Protein AF-A0A397VK68-F1 (afdb_monomer)

Structure (mmCIF, N/CA/C/O backbone):
data_AF-A0A397VK68-F1
#
_entry.id   AF-A0A397VK68-F1
#
loop_
_atom_site.group_PDB
_atom_site.id
_atom_site.type_symbol
_atom_site.label_atom_id
_atom_site.label_alt_id
_atom_site.label_comp_id
_atom_site.label_asym_id
_atom_site.label_entity_id
_atom_site.label_seq_id
_atom_site.pdbx_PDB_ins_code
_atom_site.Cartn_x
_atom_site.Cartn_y
_atom_site.Cartn_z
_atom_site.occupancy
_atom_site.B_iso_or_equiv
_atom_site.auth_seq_id
_atom_site.auth_comp_id
_atom_site.auth_asym_id
_atom_site.auth_atom_id
_atom_site.pdbx_PDB_model_num
ATOM 1 N N . MET A 1 1 ? -20.591 -3.167 -23.498 1.00 24.81 1 MET A N 1
ATOM 2 C CA . MET A 1 1 ? -19.183 -3.542 -23.246 1.00 24.81 1 MET A CA 1
ATOM 3 C C . MET A 1 1 ? -18.752 -2.827 -21.974 1.00 24.81 1 MET A C 1
ATOM 5 O O . MET A 1 1 ? -18.728 -1.605 -21.975 1.00 24.81 1 MET A O 1
ATOM 9 N N . LYS A 1 2 ? -18.585 -3.548 -20.858 1.00 20.67 2 LYS A N 1
ATOM 10 C CA . LYS A 1 2 ? -18.172 -2.942 -19.582 1.00 20.67 2 LYS A CA 1
ATOM 11 C C . LYS A 1 2 ? -16.655 -2.761 -19.623 1.00 20.67 2 LYS A C 1
ATOM 13 O O . LYS A 1 2 ? -15.936 -3.750 -19.704 1.00 20.67 2 LYS A O 1
ATOM 18 N N . PHE A 1 3 ? -16.190 -1.516 -19.638 1.00 21.09 3 PHE A N 1
ATOM 19 C CA . PHE 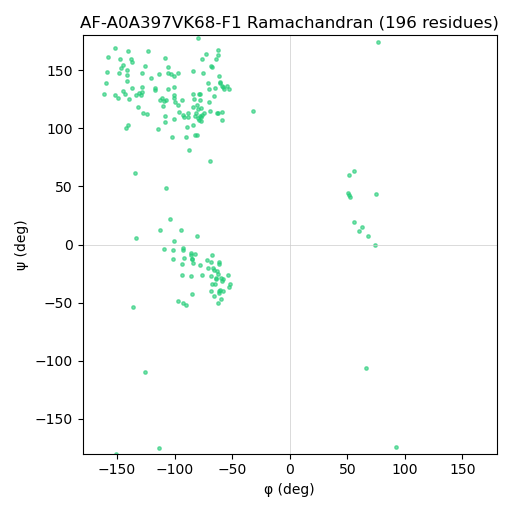A 1 3 ? -14.776 -1.202 -19.471 1.00 21.09 3 PHE A CA 1
ATOM 20 C C . PHE A 1 3 ? -14.444 -1.334 -17.985 1.00 21.09 3 PHE A C 1
ATOM 22 O O . PHE A 1 3 ? -15.023 -0.633 -17.158 1.00 21.09 3 PHE A O 1
ATOM 29 N N . TYR A 1 4 ? -13.555 -2.259 -17.644 1.00 22.45 4 TYR A N 1
ATOM 30 C CA . TYR A 1 4 ? -12.978 -2.338 -16.310 1.00 22.45 4 TYR A CA 1
ATOM 31 C C . TYR A 1 4 ? -11.742 -1.438 -16.311 1.00 22.45 4 TYR A C 1
ATOM 33 O O . TYR A 1 4 ? -10.764 -1.736 -16.991 1.00 22.45 4 TYR A O 1
ATOM 41 N N . CYS A 1 5 ? -11.806 -0.308 -15.606 1.00 26.45 5 CYS A N 1
ATOM 42 C CA . CYS A 1 5 ? -10.614 0.469 -15.289 1.00 26.45 5 CYS A CA 1
ATOM 43 C C . CYS A 1 5 ? -9.914 -0.256 -14.138 1.00 26.45 5 CYS A C 1
ATOM 45 O O . CYS A 1 5 ? -10.434 -0.290 -13.023 1.00 26.45 5 CYS A O 1
ATOM 47 N N . ILE A 1 6 ? -8.796 -0.921 -14.425 1.00 29.31 6 ILE A N 1
ATOM 48 C CA . ILE A 1 6 ? -7.976 -1.557 -13.396 1.00 29.31 6 ILE A CA 1
ATOM 49 C C . ILE A 1 6 ? -6.953 -0.516 -12.946 1.00 29.31 6 ILE A C 1
ATOM 51 O O . ILE A 1 6 ? -5.891 -0.370 -13.546 1.00 29.31 6 ILE A O 1
ATOM 55 N N . SER A 1 7 ? -7.291 0.234 -11.900 1.00 34.50 7 SER A N 1
ATOM 56 C CA . SER A 1 7 ? -6.337 1.110 -11.221 1.00 34.50 7 SER A CA 1
ATOM 57 C C . SER A 1 7 ? -5.466 0.265 -10.294 1.00 34.50 7 SER A C 1
ATOM 59 O O . SER A 1 7 ? -5.925 -0.199 -9.251 1.00 34.50 7 SER A O 1
ATOM 61 N N . PHE A 1 8 ? -4.204 0.050 -10.667 1.00 38.84 8 PHE A N 1
ATOM 62 C CA . PHE A 1 8 ? -3.196 -0.464 -9.743 1.00 38.84 8 PHE A CA 1
ATOM 63 C C . PHE A 1 8 ? -2.658 0.704 -8.917 1.00 38.84 8 PHE A C 1
ATOM 65 O O . PHE A 1 8 ? -1.954 1.562 -9.441 1.00 38.84 8 PHE A O 1
ATOM 72 N N . VAL A 1 9 ? -2.974 0.736 -7.623 1.00 40.72 9 VAL A N 1
ATOM 73 C CA . VAL A 1 9 ? -2.295 1.636 -6.685 1.00 40.72 9 VAL A CA 1
ATOM 74 C C . VAL A 1 9 ? -0.998 0.958 -6.276 1.00 40.72 9 VAL A C 1
ATOM 76 O O . VAL A 1 9 ? -0.975 0.096 -5.399 1.00 40.72 9 VAL A O 1
ATOM 79 N N . LEU A 1 10 ? 0.076 1.302 -6.979 1.00 42.66 10 LEU A N 1
ATOM 80 C CA . LEU A 1 10 ? 1.421 0.873 -6.636 1.00 42.66 10 LEU A CA 1
ATOM 81 C C . LEU A 1 10 ? 2.037 1.962 -5.755 1.00 42.66 10 LEU A C 1
ATOM 83 O O . LEU A 1 10 ? 2.267 3.081 -6.207 1.00 42.66 10 LEU A O 1
ATOM 87 N N . ILE A 1 11 ? 2.255 1.649 -4.481 1.00 45.38 11 ILE A N 1
ATOM 88 C CA . ILE A 1 11 ? 2.897 2.568 -3.544 1.00 45.38 11 ILE A CA 1
ATOM 89 C C . ILE A 1 11 ? 4.399 2.466 -3.782 1.00 45.38 11 ILE A C 1
ATOM 91 O O . ILE A 1 11 ? 5.064 1.560 -3.290 1.00 45.38 11 ILE A O 1
ATOM 95 N N . LEU A 1 12 ? 4.910 3.365 -4.613 1.00 37.28 12 LEU A N 1
ATOM 96 C CA . LEU A 1 12 ? 6.325 3.484 -4.924 1.00 37.28 12 LEU A CA 1
ATOM 97 C C . LEU A 1 12 ? 6.816 4.842 -4.448 1.00 37.28 12 LEU A C 1
ATOM 99 O O . LEU A 1 12 ? 6.210 5.875 -4.718 1.00 37.28 12 LEU A O 1
ATOM 103 N N . ASN A 1 13 ? 7.948 4.827 -3.764 1.00 37.66 13 ASN A N 1
ATOM 104 C CA . ASN A 1 13 ? 8.659 6.026 -3.368 1.00 37.66 13 ASN A CA 1
ATOM 105 C C . ASN A 1 13 ? 9.589 6.407 -4.529 1.00 37.66 13 ASN A C 1
ATOM 107 O O . ASN A 1 13 ? 10.734 5.971 -4.538 1.00 37.66 13 ASN A O 1
ATOM 111 N N . LEU A 1 14 ? 9.081 7.073 -5.577 1.00 38.19 14 LEU A N 1
ATOM 112 C CA . LEU A 1 14 ? 9.897 7.477 -6.733 1.00 38.19 14 LEU A CA 1
ATOM 113 C C . LEU A 1 14 ? 9.277 8.623 -7.553 1.00 38.19 14 LEU A C 1
ATOM 115 O O . LEU A 1 14 ? 8.085 8.642 -7.850 1.00 38.19 14 LEU A O 1
ATOM 119 N N . TYR A 1 15 ? 10.148 9.545 -7.966 1.00 39.53 15 TYR A N 1
ATOM 120 C CA . TYR A 1 15 ? 9.897 10.630 -8.914 1.00 39.53 15 TYR A CA 1
ATOM 121 C C . TYR A 1 15 ? 9.897 10.086 -10.348 1.00 39.53 15 TYR A C 1
ATOM 123 O O . TYR A 1 15 ? 10.967 9.736 -10.840 1.00 39.53 15 TYR A O 1
ATOM 131 N N . LEU A 1 16 ? 8.759 10.039 -11.053 1.00 42.09 16 LEU A N 1
ATOM 132 C CA . LEU A 1 16 ? 8.745 9.716 -12.489 1.00 42.09 16 LEU A CA 1
ATOM 133 C C . LEU A 1 16 ? 7.718 10.543 -13.278 1.00 42.09 16 LEU A C 1
ATOM 135 O O . LEU A 1 16 ? 6.614 10.823 -12.817 1.00 42.09 16 LEU A O 1
ATOM 139 N N . VAL A 1 17 ? 8.139 10.940 -14.483 1.00 42.00 17 VAL A N 1
ATOM 140 C CA . VAL A 1 17 ? 7.432 11.784 -15.458 1.00 42.00 17 VAL A CA 1
ATOM 141 C C . VAL A 1 17 ? 6.920 10.910 -16.613 1.00 42.00 17 VAL A C 1
ATOM 143 O O . VAL A 1 17 ? 7.489 9.864 -16.920 1.00 42.00 17 VAL A O 1
ATOM 146 N N . ASN A 1 18 ? 5.830 11.355 -17.247 1.00 39.25 18 ASN A N 1
ATOM 147 C CA . ASN A 1 18 ? 5.188 10.791 -18.440 1.00 39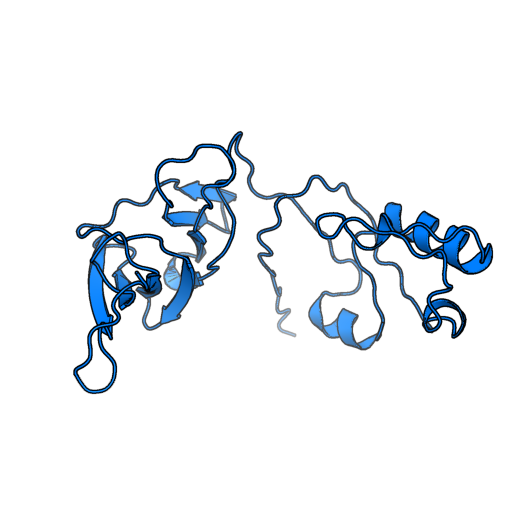.25 18 ASN A CA 1
ATOM 148 C C . ASN A 1 18 ? 6.152 10.105 -19.433 1.00 39.25 18 ASN A C 1
ATOM 150 O O . ASN A 1 18 ? 6.935 10.776 -20.101 1.00 39.25 18 ASN A O 1
ATOM 154 N N . ALA A 1 19 ? 6.006 8.791 -19.612 1.00 46.69 19 ALA A N 1
ATOM 155 C CA . ALA A 1 19 ? 6.619 8.038 -20.7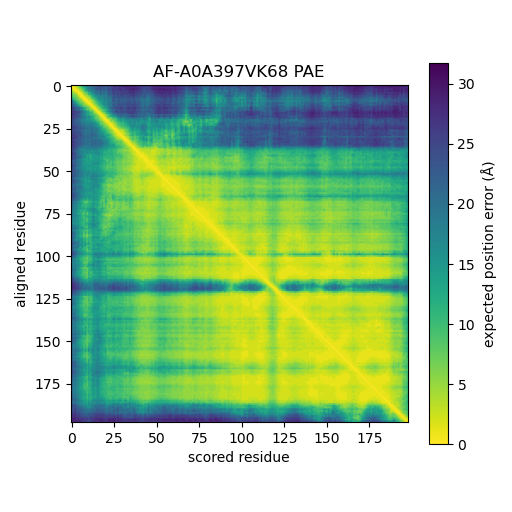04 1.00 46.69 19 ALA A CA 1
ATOM 156 C C . ALA A 1 19 ? 5.723 6.862 -21.116 1.00 46.69 19 ALA A C 1
ATOM 158 O O . ALA A 1 19 ? 5.004 6.300 -20.285 1.00 46.69 19 ALA A O 1
ATOM 159 N N . SER A 1 20 ? 5.752 6.528 -22.409 1.00 50.03 20 SER A N 1
ATOM 160 C CA . SER A 1 20 ? 5.033 5.380 -22.983 1.00 50.03 20 SER A CA 1
ATOM 161 C C . SER A 1 20 ? 5.706 4.056 -22.573 1.00 50.03 20 SER A C 1
ATOM 163 O O . SER A 1 20 ? 6.833 4.075 -22.102 1.00 50.03 20 SER A O 1
ATOM 165 N N . PRO A 1 21 ? 5.058 2.888 -22.711 1.00 56.22 21 PRO A N 1
ATOM 166 C CA . PRO A 1 21 ? 5.727 1.601 -22.494 1.00 56.22 21 PRO A CA 1
ATOM 167 C C . PRO A 1 21 ? 6.740 1.266 -23.591 1.00 56.22 21 PRO A C 1
ATOM 169 O O . PRO A 1 21 ? 6.401 1.342 -24.777 1.00 56.22 21 PRO A O 1
ATOM 172 N N . ILE A 1 22 ? 7.910 0.724 -23.227 1.00 58.72 22 ILE A N 1
ATOM 173 C CA . ILE A 1 22 ? 8.698 -0.066 -24.184 1.00 58.72 22 ILE A CA 1
ATOM 174 C C . ILE A 1 22 ? 8.126 -1.466 -24.259 1.00 58.72 22 ILE A C 1
ATOM 176 O O . ILE A 1 22 ? 8.167 -2.255 -23.311 1.00 58.72 22 ILE A O 1
ATOM 180 N N . GLN A 1 23 ? 7.701 -1.819 -25.466 1.00 57.91 23 GLN A N 1
ATOM 181 C CA . GLN A 1 23 ? 7.538 -3.208 -25.838 1.00 57.91 23 GLN A CA 1
ATOM 182 C C . GLN A 1 23 ? 8.910 -3.832 -26.123 1.00 57.91 23 GLN A C 1
ATOM 184 O O . GLN A 1 23 ? 9.534 -3.531 -27.145 1.00 57.91 23 GLN A O 1
ATOM 189 N N . ILE A 1 24 ? 9.353 -4.759 -25.271 1.00 56.44 24 ILE A N 1
ATOM 190 C CA . ILE A 1 24 ? 10.410 -5.693 -25.650 1.00 56.44 24 ILE A CA 1
ATOM 191 C C . ILE A 1 24 ? 9.725 -6.839 -26.396 1.00 56.44 24 ILE A C 1
ATOM 193 O O . ILE A 1 24 ? 9.095 -7.701 -25.792 1.00 56.44 24 ILE A O 1
ATOM 197 N N . LYS A 1 25 ? 9.827 -6.864 -27.728 1.00 48.84 25 LYS A N 1
ATOM 198 C CA . LYS A 1 25 ? 9.260 -7.971 -28.518 1.00 48.84 25 LYS A CA 1
ATOM 199 C C . LYS A 1 25 ? 10.002 -9.294 -28.304 1.00 48.84 25 LYS A C 1
ATOM 201 O O . LYS A 1 25 ? 9.377 -10.332 -28.441 1.00 48.84 25 LYS A O 1
ATOM 206 N N . ASN A 1 26 ? 11.287 -9.234 -27.953 1.00 52.00 26 ASN A N 1
ATOM 207 C CA . ASN A 1 26 ? 12.133 -10.352 -27.540 1.00 52.00 26 ASN A CA 1
ATOM 208 C C . ASN A 1 26 ? 13.200 -9.804 -26.597 1.00 52.00 26 ASN A C 1
ATOM 210 O O . ASN A 1 26 ? 13.849 -8.823 -26.962 1.00 52.00 26 ASN A O 1
ATOM 214 N N . VAL A 1 27 ? 13.380 -10.398 -25.413 1.00 55.47 27 VAL A N 1
ATOM 215 C CA . VAL A 1 27 ? 14.589 -10.144 -24.616 1.00 55.47 27 VAL A CA 1
ATOM 216 C C . VAL A 1 27 ? 15.735 -10.655 -25.469 1.00 55.47 27 VAL A C 1
ATOM 218 O O . VAL A 1 27 ? 15.767 -11.857 -25.746 1.00 55.47 27 VAL A O 1
ATOM 221 N N . PRO A 1 28 ? 16.620 -9.787 -25.970 1.00 59.41 28 PRO A N 1
ATOM 222 C CA . PRO A 1 28 ? 17.713 -10.266 -26.781 1.00 59.41 28 PRO A CA 1
ATOM 223 C C . PRO A 1 28 ? 18.537 -11.258 -25.949 1.00 59.41 28 PRO A C 1
ATOM 225 O O . PRO A 1 28 ? 18.796 -10.970 -24.779 1.00 59.41 28 PRO A O 1
ATOM 228 N N . PRO A 1 29 ? 18.953 -12.410 -26.505 1.00 58.22 29 PRO A N 1
ATOM 229 C CA . PRO A 1 29 ? 19.679 -13.439 -25.754 1.00 58.22 29 PRO A CA 1
ATOM 230 C C . PRO A 1 29 ? 20.928 -12.909 -25.032 1.00 58.22 29 PRO A C 1
ATOM 232 O O . PRO A 1 29 ? 21.317 -13.435 -23.995 1.00 58.22 29 PRO A O 1
ATOM 235 N N . TYR A 1 30 ? 21.521 -11.820 -25.535 1.00 58.44 30 TYR A N 1
ATOM 236 C CA . TYR A 1 30 ? 22.659 -11.141 -24.914 1.00 58.44 30 TYR A CA 1
ATOM 237 C C . TYR A 1 30 ? 22.331 -10.423 -23.590 1.00 58.44 30 TYR A C 1
ATOM 239 O O . TYR A 1 30 ? 23.250 -10.086 -22.856 1.00 58.44 30 TYR A O 1
ATOM 247 N N . LEU A 1 31 ? 21.054 -10.200 -23.253 1.00 59.03 31 LEU A N 1
ATOM 248 C CA . LEU A 1 31 ? 20.630 -9.726 -21.925 1.00 59.03 31 LEU A CA 1
ATOM 249 C C . LEU A 1 31 ? 20.454 -10.870 -20.916 1.00 59.03 31 LEU A C 1
ATOM 251 O O . LEU A 1 31 ? 20.291 -10.616 -19.725 1.00 59.03 31 LEU A O 1
ATOM 255 N N . SER A 1 32 ? 20.443 -12.123 -21.380 1.00 57.50 32 SER A N 1
ATOM 256 C CA . SER A 1 32 ? 20.334 -13.317 -20.530 1.00 57.50 32 SER A CA 1
ATOM 257 C C . SER A 1 32 ? 21.689 -13.793 -20.000 1.00 57.50 32 SER A C 1
ATOM 259 O O . SER A 1 32 ? 21.731 -14.666 -19.138 1.00 57.50 32 SER A O 1
ATOM 261 N N . VAL A 1 33 ? 22.786 -13.212 -20.494 1.00 57.25 33 VAL A N 1
ATOM 262 C CA . VAL A 1 33 ? 24.150 -13.462 -20.027 1.00 57.25 33 VAL A CA 1
ATOM 263 C C . VAL A 1 33 ? 24.665 -12.169 -19.405 1.00 57.25 33 VAL A C 1
ATOM 265 O O . VAL A 1 33 ? 25.058 -11.245 -20.111 1.00 57.25 33 VAL A O 1
ATOM 268 N N . LEU A 1 34 ? 24.626 -12.083 -18.076 1.00 59.72 34 LEU A N 1
ATOM 269 C CA . LEU A 1 34 ? 25.306 -11.007 -17.361 1.00 59.72 34 LEU A CA 1
ATOM 270 C C . LEU A 1 34 ? 26.806 -11.321 -17.386 1.00 59.72 34 LEU A C 1
ATOM 272 O O . LEU A 1 34 ? 27.234 -12.332 -16.830 1.00 59.72 34 LEU A O 1
ATOM 276 N N . GLY A 1 35 ? 27.581 -10.491 -18.087 1.00 64.44 35 GLY A N 1
ATOM 277 C CA . GLY A 1 35 ? 29.040 -10.569 -18.097 1.00 64.44 35 GLY A CA 1
ATOM 278 C C . GLY A 1 35 ? 29.631 -10.332 -16.705 1.00 64.44 35 GLY A C 1
ATOM 279 O O . GLY A 1 35 ? 28.946 -9.877 -15.784 1.00 64.44 35 GLY A O 1
ATOM 280 N N . SER A 1 36 ? 30.921 -10.626 -16.538 1.00 66.69 36 SER A N 1
ATOM 281 C CA . SER A 1 36 ? 31.626 -10.482 -15.255 1.00 66.69 36 SER A CA 1
ATOM 282 C C . SER A 1 36 ? 31.659 -9.043 -14.724 1.00 66.69 36 SER A C 1
ATOM 284 O O . SER A 1 36 ? 31.938 -8.850 -13.545 1.00 66.69 36 SER A O 1
ATOM 286 N N . ASN A 1 37 ? 31.352 -8.051 -15.567 1.00 73.75 37 ASN A N 1
ATOM 287 C CA . ASN A 1 37 ? 31.386 -6.624 -15.235 1.00 73.75 37 ASN A CA 1
ATOM 288 C C . ASN A 1 37 ? 29.991 -6.006 -15.019 1.00 73.75 37 ASN A C 1
ATOM 290 O O . ASN A 1 37 ? 29.821 -4.792 -15.121 1.00 73.75 37 ASN A O 1
ATOM 294 N N . PHE A 1 38 ? 28.977 -6.819 -14.709 1.00 81.50 38 PHE A N 1
ATOM 295 C CA . PHE A 1 38 ? 27.674 -6.315 -14.274 1.00 81.50 38 PHE A CA 1
ATOM 296 C C . PHE A 1 38 ? 27.761 -5.689 -12.872 1.00 81.50 38 PHE A C 1
ATOM 298 O O . PHE A 1 38 ? 28.096 -6.371 -11.903 1.00 81.50 38 PHE A O 1
ATOM 305 N N . THR A 1 39 ? 27.377 -4.414 -12.741 1.00 83.44 39 THR A N 1
ATOM 306 C CA . THR A 1 39 ? 27.243 -3.737 -11.436 1.00 83.44 39 THR A CA 1
ATOM 307 C C . THR A 1 39 ? 25.898 -3.021 -11.322 1.00 83.44 39 THR A C 1
ATOM 309 O O . THR A 1 39 ? 25.511 -2.252 -12.203 1.00 83.44 39 THR A O 1
ATOM 312 N N . ARG A 1 40 ? 25.170 -3.249 -10.220 1.00 85.06 40 ARG A N 1
ATOM 313 C CA . ARG A 1 40 ? 23.966 -2.485 -9.854 1.00 85.06 40 ARG A CA 1
ATOM 314 C C . ARG A 1 40 ? 23.813 -2.413 -8.329 1.00 85.06 40 ARG A C 1
ATOM 316 O O . ARG A 1 40 ? 23.761 -3.474 -7.703 1.00 85.06 40 ARG A O 1
ATOM 323 N N . PRO A 1 41 ? 23.676 -1.223 -7.718 1.00 83.44 41 PRO A N 1
ATOM 324 C CA . PRO A 1 41 ? 23.303 -1.127 -6.309 1.00 83.44 41 PRO A CA 1
ATOM 325 C C . PRO A 1 41 ? 21.934 -1.776 -6.058 1.00 83.44 41 PRO A C 1
ATOM 327 O O . PRO A 1 41 ? 21.011 -1.628 -6.856 1.00 83.44 41 PRO A O 1
ATOM 330 N N . ILE A 1 42 ? 21.781 -2.499 -4.945 1.00 77.75 42 ILE A N 1
ATOM 331 C CA . ILE A 1 42 ? 20.560 -3.280 -4.665 1.00 77.75 42 ILE A CA 1
ATOM 332 C C . ILE A 1 42 ? 19.293 -2.420 -4.536 1.00 77.75 42 ILE A C 1
ATOM 334 O O . ILE A 1 42 ? 18.197 -2.910 -4.786 1.00 77.75 42 ILE A O 1
ATOM 338 N N . LEU A 1 43 ? 19.452 -1.147 -4.171 1.00 78.69 43 LEU A N 1
ATOM 339 C CA . LEU A 1 43 ? 18.356 -0.195 -3.977 1.00 78.69 43 LEU A CA 1
ATOM 340 C C . LEU A 1 43 ? 18.029 0.623 -5.232 1.00 78.69 43 LEU A C 1
ATOM 342 O O . LEU A 1 43 ? 17.075 1.392 -5.222 1.00 78.69 43 LEU A O 1
ATOM 346 N N . GLU A 1 44 ? 18.802 0.465 -6.304 1.00 80.38 44 GLU A N 1
ATOM 347 C CA . GLU A 1 44 ? 18.621 1.237 -7.528 1.00 80.38 44 GLU A CA 1
ATOM 348 C C . GLU A 1 44 ? 17.803 0.450 -8.566 1.00 80.38 44 GLU A C 1
ATOM 350 O O . GLU A 1 44 ? 17.898 -0.783 -8.652 1.00 80.38 44 GLU A O 1
ATOM 355 N N . PRO A 1 45 ? 16.998 1.136 -9.400 1.00 75.81 45 PRO A N 1
ATOM 356 C CA . PRO A 1 45 ? 16.147 0.484 -10.386 1.00 75.81 45 PRO A CA 1
ATOM 357 C C . PRO A 1 45 ? 16.975 -0.266 -11.433 1.00 75.81 45 PRO A C 1
ATOM 359 O O . PRO A 1 45 ? 18.136 0.049 -11.680 1.00 75.81 45 PRO A O 1
ATOM 362 N N . PHE A 1 46 ? 16.363 -1.229 -12.126 1.00 77.19 46 PHE A N 1
ATOM 363 C CA . PHE A 1 46 ? 17.027 -2.033 -13.165 1.00 77.19 46 PHE A CA 1
ATOM 364 C C . PHE A 1 46 ? 17.745 -1.183 -14.231 1.00 77.19 46 PHE A C 1
ATOM 366 O O . PHE A 1 46 ? 18.821 -1.547 -14.693 1.00 77.19 46 PHE A O 1
ATOM 373 N N . ALA A 1 47 ? 17.199 -0.011 -14.566 1.00 78.25 47 ALA A N 1
ATOM 374 C CA . ALA A 1 47 ? 17.792 0.916 -15.528 1.00 78.25 47 ALA A CA 1
ATOM 375 C C . ALA A 1 47 ? 19.116 1.572 -15.060 1.00 78.25 47 ALA A C 1
ATOM 377 O O . ALA A 1 47 ? 19.782 2.243 -15.848 1.00 78.25 47 ALA A O 1
ATOM 378 N N . SER A 1 48 ? 19.509 1.399 -13.793 1.00 83.06 48 SER A N 1
ATOM 379 C CA . SER A 1 48 ? 20.798 1.854 -13.243 1.00 83.06 48 SER A CA 1
ATOM 380 C C . SER A 1 48 ? 21.943 0.856 -13.456 1.00 83.06 48 SER A C 1
ATOM 382 O O . SER A 1 48 ? 23.092 1.185 -13.167 1.00 83.06 48 SER A O 1
ATOM 384 N N . THR A 1 49 ? 21.644 -0.347 -13.959 1.00 84.44 49 THR A N 1
ATOM 385 C CA . THR A 1 49 ? 22.641 -1.378 -14.259 1.00 84.44 49 THR A CA 1
ATOM 386 C C . THR A 1 49 ? 23.759 -0.836 -15.158 1.00 84.44 49 THR A C 1
ATOM 388 O O . THR A 1 49 ? 23.501 -0.196 -16.177 1.00 84.44 49 THR A O 1
ATOM 391 N N . GLN A 1 50 ? 25.006 -1.138 -14.800 1.00 84.44 50 GLN A N 1
ATOM 392 C CA . GLN A 1 50 ? 26.188 -0.878 -15.618 1.00 84.44 50 GLN A CA 1
ATOM 393 C C . GLN A 1 50 ? 26.702 -2.187 -16.218 1.00 84.44 50 GLN A C 1
ATOM 395 O O . GLN A 1 50 ? 26.768 -3.205 -15.525 1.00 84.44 50 GLN A O 1
ATOM 400 N N . VAL A 1 51 ? 27.006 -2.147 -17.517 1.00 82.19 51 VAL A N 1
ATOM 401 C CA . VAL A 1 51 ? 27.556 -3.258 -18.303 1.00 82.19 51 VAL A CA 1
ATOM 402 C C . VAL A 1 51 ? 28.557 -2.657 -19.286 1.00 82.19 51 VAL A C 1
ATOM 404 O O . VAL A 1 51 ? 28.161 -2.076 -20.298 1.00 82.19 51 VAL A O 1
ATOM 407 N N . ASP A 1 52 ? 29.843 -2.752 -18.964 1.00 79.38 52 ASP A N 1
ATOM 408 C CA . ASP A 1 52 ? 30.911 -2.089 -19.729 1.00 79.38 52 ASP A CA 1
ATOM 409 C C . ASP A 1 52 ? 31.521 -2.991 -20.812 1.00 79.38 52 ASP A C 1
ATOM 411 O O . ASP A 1 52 ? 32.160 -2.515 -21.747 1.00 79.38 52 ASP A O 1
ATOM 415 N N . ASP A 1 53 ? 31.299 -4.301 -20.714 1.00 82.25 53 ASP A N 1
ATOM 416 C CA . ASP A 1 53 ? 31.838 -5.329 -21.610 1.00 82.25 53 ASP A CA 1
ATOM 417 C C . ASP A 1 53 ? 30.900 -5.686 -22.778 1.00 82.25 53 ASP A C 1
ATOM 419 O O . ASP A 1 53 ? 31.269 -6.474 -23.649 1.00 82.25 53 ASP A O 1
ATOM 423 N N . ASN A 1 54 ? 29.700 -5.096 -22.833 1.00 81.81 54 ASN A N 1
ATOM 424 C CA . ASN A 1 54 ? 28.708 -5.359 -23.873 1.00 81.81 54 ASN A CA 1
ATOM 425 C C . ASN A 1 54 ? 27.984 -4.071 -24.302 1.00 81.81 54 ASN A C 1
ATOM 427 O O . ASN A 1 54 ? 27.071 -3.583 -23.630 1.00 81.81 54 ASN A O 1
ATOM 431 N N . THR A 1 55 ? 28.371 -3.532 -25.463 1.00 83.88 55 THR A N 1
ATOM 432 C CA . THR A 1 55 ? 27.818 -2.287 -26.020 1.00 83.88 55 THR A CA 1
ATOM 433 C C . THR A 1 55 ? 26.310 -2.366 -26.276 1.00 83.88 55 THR A C 1
ATOM 435 O O . THR A 1 55 ? 25.594 -1.409 -25.978 1.00 83.88 55 THR A O 1
ATOM 438 N N . ASP A 1 56 ? 25.803 -3.503 -26.760 1.00 82.06 56 ASP A N 1
ATOM 439 C CA . ASP A 1 56 ? 24.375 -3.684 -27.045 1.00 82.06 56 ASP A CA 1
ATOM 440 C C . ASP A 1 56 ? 23.538 -3.715 -25.758 1.00 82.06 56 ASP A C 1
ATOM 442 O O . ASP A 1 56 ? 22.461 -3.111 -25.692 1.00 82.06 56 ASP A O 1
ATOM 446 N N . ALA A 1 57 ? 24.043 -4.368 -24.706 1.00 79.56 57 ALA A N 1
ATOM 447 C CA . ALA A 1 57 ? 23.424 -4.360 -23.383 1.00 79.56 57 ALA A CA 1
ATOM 448 C C . ALA A 1 57 ? 23.450 -2.955 -22.761 1.00 79.56 57 ALA A C 1
ATOM 450 O O . ALA A 1 57 ? 22.425 -2.487 -22.262 1.00 79.56 57 ALA A O 1
ATOM 451 N N . SER A 1 58 ? 24.580 -2.249 -22.859 1.00 81.44 58 SER A N 1
ATOM 452 C CA . SER A 1 58 ? 24.725 -0.869 -22.378 1.00 81.44 58 SER A CA 1
ATOM 453 C C . SER A 1 58 ? 23.737 0.086 -23.062 1.00 81.44 58 SER A C 1
ATOM 455 O O . SER A 1 58 ? 23.005 0.828 -22.396 1.00 81.44 58 SER A O 1
ATOM 457 N N . HIS A 1 59 ? 23.625 0.016 -24.393 1.00 84.12 59 HIS A N 1
ATOM 458 C CA . HIS A 1 59 ? 22.649 0.793 -25.162 1.00 84.12 59 HIS A CA 1
ATOM 459 C C . HIS A 1 59 ? 21.206 0.455 -24.775 1.00 84.12 59 HIS A C 1
ATOM 461 O O . HIS A 1 59 ? 20.378 1.360 -24.623 1.00 84.12 59 HIS A O 1
ATOM 467 N N . PHE A 1 60 ? 20.901 -0.829 -24.579 1.00 81.62 60 PHE A N 1
ATOM 468 C CA . PHE A 1 60 ? 19.580 -1.266 -24.147 1.00 81.62 60 PHE A CA 1
ATOM 469 C C . PHE A 1 60 ? 19.213 -0.717 -22.758 1.00 81.62 60 PHE A C 1
ATOM 471 O O . PHE A 1 60 ? 18.162 -0.093 -22.623 1.00 81.62 60 PHE A O 1
ATOM 478 N N . ILE A 1 61 ? 20.079 -0.867 -21.748 1.00 81.56 61 ILE A N 1
ATOM 479 C CA . ILE A 1 61 ? 19.835 -0.338 -20.394 1.00 81.56 61 ILE A CA 1
ATOM 480 C C . ILE A 1 61 ? 19.699 1.189 -20.411 1.00 81.56 61 ILE A C 1
ATOM 482 O O . ILE A 1 61 ? 18.804 1.734 -19.761 1.00 81.56 61 ILE A O 1
ATOM 486 N N . LYS A 1 62 ? 20.520 1.891 -21.204 1.00 82.69 62 LYS A N 1
ATOM 487 C CA . LYS A 1 62 ? 20.398 3.346 -21.382 1.00 82.69 62 LYS A CA 1
ATOM 488 C C . LYS A 1 62 ? 19.020 3.737 -21.918 1.00 82.69 62 LYS A C 1
ATOM 490 O O . LYS A 1 62 ? 18.460 4.724 -21.447 1.00 82.69 62 LYS A O 1
ATOM 495 N N . LYS A 1 63 ? 18.462 2.958 -22.851 1.00 81.00 63 LYS A N 1
ATOM 496 C CA . LYS A 1 63 ? 17.105 3.167 -23.374 1.00 81.00 63 LYS A CA 1
ATOM 497 C C . LYS A 1 63 ? 16.030 2.965 -22.301 1.00 81.00 63 LYS A C 1
ATOM 499 O O . LYS A 1 63 ? 15.040 3.677 -22.311 1.00 81.00 63 LYS A O 1
ATOM 504 N N . LEU A 1 64 ? 16.224 2.046 -21.352 1.00 79.38 64 LEU A N 1
ATOM 505 C CA . LEU A 1 64 ? 15.248 1.811 -20.278 1.00 79.38 64 LEU A CA 1
ATOM 506 C C . LEU A 1 64 ? 15.086 2.991 -19.319 1.00 79.38 64 LEU A C 1
ATOM 508 O O . LEU A 1 64 ? 14.059 3.094 -18.660 1.00 79.38 64 LEU A O 1
ATOM 512 N N . LYS A 1 65 ? 16.079 3.884 -19.227 1.00 77.31 65 LYS A N 1
ATOM 513 C CA . LYS A 1 65 ? 16.018 5.041 -18.322 1.00 77.31 65 LYS A CA 1
ATOM 514 C C . LYS A 1 65 ? 14.890 6.018 -18.659 1.00 77.31 65 LYS A C 1
ATOM 516 O O . LYS A 1 65 ? 14.493 6.778 -17.785 1.00 77.31 65 LYS A O 1
ATOM 521 N N . SER A 1 66 ? 14.396 6.026 -19.898 1.00 77.00 66 SER A N 1
ATOM 522 C CA . SER A 1 66 ? 13.321 6.924 -20.336 1.00 77.00 66 SER A CA 1
ATOM 523 C C . SER A 1 66 ? 11.926 6.308 -20.244 1.00 77.00 66 SER A C 1
ATOM 525 O O . SER A 1 66 ? 11.003 6.838 -20.850 1.00 77.00 66 SER A O 1
ATOM 527 N N . GLU A 1 67 ? 11.764 5.169 -19.568 1.00 77.00 67 GLU A N 1
ATOM 528 C CA . GLU A 1 67 ? 10.616 4.287 -19.783 1.00 77.00 67 GLU A CA 1
ATOM 529 C C . GLU A 1 67 ? 10.049 3.783 -18.464 1.00 77.00 67 GLU A C 1
ATOM 531 O O . GLU A 1 67 ? 10.778 3.325 -17.587 1.00 77.00 67 GLU A O 1
ATOM 536 N N . ASN A 1 68 ? 8.723 3.824 -18.345 1.00 75.25 68 ASN A N 1
ATOM 537 C CA . ASN A 1 68 ? 8.030 3.490 -17.099 1.00 75.25 68 ASN A CA 1
ATOM 538 C C . ASN A 1 68 ? 7.582 2.025 -17.035 1.00 75.25 68 ASN A C 1
ATOM 540 O O . ASN A 1 68 ? 7.430 1.462 -15.954 1.00 75.25 68 ASN A O 1
ATOM 544 N N . PHE A 1 69 ? 7.368 1.396 -18.194 1.00 79.19 69 PHE A N 1
ATOM 545 C CA . PHE A 1 69 ? 6.910 0.013 -18.286 1.00 79.19 69 PHE A CA 1
ATOM 546 C C . PHE A 1 69 ? 7.815 -0.798 -19.197 1.00 79.19 69 PHE A C 1
ATOM 548 O O . PHE A 1 69 ? 8.072 -0.420 -20.343 1.00 79.19 69 PHE A O 1
ATOM 555 N N . LEU A 1 70 ? 8.220 -1.962 -18.691 1.00 80.06 70 LEU A N 1
ATOM 556 C CA . LEU A 1 70 ? 8.966 -2.956 -19.438 1.00 80.06 70 LEU A CA 1
ATOM 557 C C . LEU A 1 70 ? 8.083 -4.163 -19.739 1.00 80.06 70 LEU A C 1
ATOM 559 O O . LEU A 1 70 ? 7.789 -4.969 -18.855 1.00 80.06 70 LEU A O 1
ATOM 563 N N . VAL A 1 71 ? 7.636 -4.285 -20.989 1.00 79.31 71 VAL A N 1
ATOM 564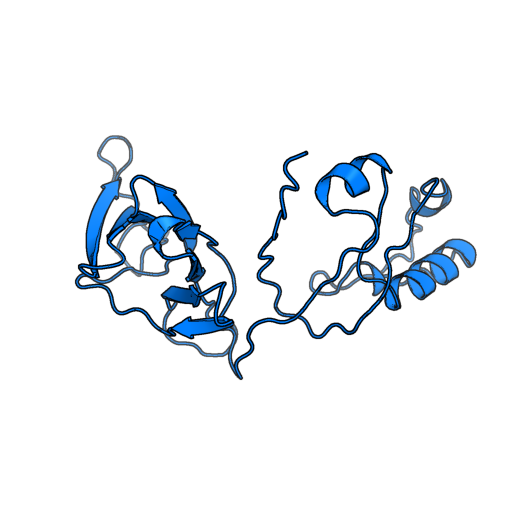 C CA . VAL A 1 71 ? 6.663 -5.315 -21.369 1.00 79.31 71 VAL A CA 1
ATOM 565 C C . VAL A 1 71 ? 7.356 -6.489 -22.051 1.00 79.31 71 VAL A C 1
ATOM 567 O O . VAL A 1 71 ? 7.776 -6.379 -23.201 1.00 79.31 71 VAL A O 1
ATOM 570 N N . TYR A 1 72 ? 7.429 -7.622 -21.345 1.00 80.94 72 TYR A N 1
ATOM 571 C CA . TYR A 1 72 ? 7.998 -8.885 -21.840 1.00 80.94 72 TYR A CA 1
ATOM 572 C C . TYR A 1 72 ? 6.996 -9.744 -22.622 1.00 80.94 72 TYR A C 1
ATOM 574 O O . TYR A 1 72 ? 7.380 -10.548 -23.465 1.00 80.94 72 TYR A O 1
ATOM 582 N N . ASN A 1 73 ? 5.701 -9.599 -22.332 1.00 82.50 73 ASN A N 1
ATOM 583 C CA . ASN A 1 73 ? 4.632 -10.344 -22.988 1.00 82.50 73 ASN A CA 1
ATOM 584 C C . ASN A 1 73 ? 3.509 -9.387 -23.374 1.00 82.50 73 ASN A C 1
ATOM 586 O O . ASN A 1 73 ? 3.008 -8.649 -22.530 1.00 82.50 73 ASN A O 1
ATOM 590 N N . HIS A 1 74 ? 3.076 -9.431 -24.634 1.00 83.50 74 HIS A N 1
ATOM 591 C CA . HIS A 1 74 ? 2.015 -8.557 -25.136 1.00 83.50 74 HIS A CA 1
ATOM 592 C C . HIS A 1 74 ? 0.697 -8.698 -24.352 1.00 83.50 74 HIS A C 1
ATOM 594 O O . HIS A 1 74 ? -0.012 -7.707 -24.217 1.00 83.50 74 HIS A O 1
ATOM 600 N N . LYS A 1 75 ? 0.406 -9.878 -23.779 1.00 87.56 75 LYS A N 1
ATOM 601 C CA . LYS A 1 75 ? -0.785 -10.103 -22.940 1.00 87.56 75 LYS A CA 1
ATOM 602 C C . LYS A 1 75 ? -0.811 -9.218 -21.691 1.00 87.56 75 LYS A C 1
ATOM 604 O O . LYS A 1 75 ? -1.854 -9.047 -21.080 1.00 87.56 75 LYS A O 1
ATOM 609 N N . PHE A 1 76 ? 0.317 -8.619 -21.302 1.00 83.62 76 PHE A N 1
ATOM 610 C CA . PHE A 1 76 ? 0.342 -7.638 -20.221 1.00 83.62 76 PHE A CA 1
ATOM 611 C C . PHE A 1 76 ? -0.464 -6.376 -20.562 1.00 83.62 76 PHE A C 1
ATOM 613 O O . PHE A 1 76 ? -1.066 -5.777 -19.676 1.00 83.62 76 PHE A O 1
ATOM 620 N N . TYR A 1 77 ? -0.569 -6.013 -21.845 1.00 84.50 77 TYR A N 1
ATOM 621 C CA . TYR A 1 77 ? -1.439 -4.917 -22.283 1.00 84.50 77 TYR A CA 1
ATOM 622 C C . TYR A 1 77 ? -2.929 -5.223 -22.097 1.00 84.50 77 TYR A C 1
ATOM 624 O O . TYR A 1 77 ? -3.720 -4.285 -22.018 1.00 84.50 77 TYR A O 1
ATOM 632 N N . ASP A 1 78 ? -3.315 -6.496 -21.968 1.00 88.62 78 ASP A N 1
ATOM 633 C CA . ASP A 1 78 ? -4.686 -6.871 -21.600 1.00 88.62 78 ASP A CA 1
ATOM 634 C C . ASP A 1 78 ? -4.985 -6.526 -20.128 1.00 88.62 78 ASP A C 1
ATOM 636 O O . ASP A 1 78 ? -6.147 -6.398 -19.750 1.00 88.62 78 ASP A O 1
ATOM 640 N N . ILE A 1 79 ? -3.942 -6.348 -19.304 1.00 86.12 79 ILE A N 1
ATOM 641 C CA . ILE A 1 79 ? -4.037 -5.993 -17.882 1.00 86.12 79 ILE A CA 1
ATOM 642 C C . ILE A 1 79 ? -3.970 -4.473 -17.694 1.00 86.12 79 ILE A C 1
ATOM 644 O O . ILE A 1 79 ? -4.816 -3.906 -17.008 1.00 86.12 79 ILE A O 1
ATOM 648 N N . ILE A 1 80 ? -2.973 -3.810 -18.292 1.00 83.75 80 ILE A N 1
ATOM 649 C CA . ILE A 1 80 ? -2.696 -2.380 -18.042 1.00 83.75 80 ILE A CA 1
ATOM 650 C C . ILE A 1 80 ? -3.218 -1.435 -19.138 1.00 83.75 80 ILE A C 1
ATOM 652 O O . ILE A 1 80 ? -3.114 -0.216 -19.015 1.00 83.75 80 ILE A O 1
ATOM 656 N N . GLY A 1 81 ? -3.770 -1.977 -20.226 1.00 87.00 81 GLY A N 1
ATOM 657 C CA . GLY A 1 81 ? -4.147 -1.211 -21.412 1.00 87.00 81 GLY A CA 1
ATOM 658 C C . GLY A 1 81 ? -2.950 -0.836 -22.294 1.00 87.00 81 GLY A C 1
ATOM 659 O O . GLY A 1 81 ? -1.795 -1.083 -21.966 1.00 87.00 81 GLY A O 1
ATOM 660 N N . ARG A 1 82 ? -3.217 -0.237 -23.461 1.00 83.12 82 ARG A N 1
ATOM 661 C CA . ARG A 1 82 ? -2.177 0.072 -24.470 1.00 83.12 82 ARG A CA 1
ATOM 662 C C . ARG A 1 82 ? -1.418 1.379 -24.233 1.00 83.12 82 ARG A C 1
ATOM 664 O O . ARG A 1 82 ? -0.381 1.585 -24.849 1.00 83.12 82 ARG A O 1
ATOM 671 N N . ASN A 1 83 ? -1.941 2.257 -23.382 1.00 82.75 83 ASN A N 1
ATOM 672 C CA . ASN A 1 83 ? -1.327 3.541 -23.045 1.00 82.75 83 ASN A CA 1
ATOM 673 C C . ASN A 1 83 ? -1.371 3.767 -21.521 1.00 82.75 83 ASN A C 1
ATOM 675 O O . ASN A 1 83 ? -2.077 4.666 -21.057 1.00 82.75 83 ASN A O 1
ATOM 679 N N . PRO A 1 84 ? -0.719 2.892 -20.738 1.00 83.75 84 PRO A N 1
ATOM 680 C CA . PRO A 1 84 ? -0.689 2.996 -19.289 1.00 83.75 84 PRO A CA 1
ATOM 681 C C . PRO A 1 84 ? 0.116 4.229 -18.867 1.00 83.75 84 PRO A C 1
ATOM 683 O O . PRO A 1 84 ? 1.043 4.659 -19.558 1.00 83.75 84 PRO A O 1
ATOM 686 N N . LYS A 1 85 ? -0.220 4.773 -17.701 1.00 80.88 85 LYS A N 1
ATOM 687 C CA . LYS A 1 85 ? 0.505 5.879 -17.077 1.00 80.88 85 LYS A CA 1
ATOM 688 C C . LYS A 1 85 ? 0.850 5.515 -15.642 1.00 80.88 85 LYS A C 1
ATOM 690 O O . LYS A 1 85 ? 0.102 4.789 -14.993 1.00 80.88 85 LYS A O 1
ATOM 695 N N . ILE A 1 86 ? 1.983 6.026 -15.174 1.00 80.62 86 ILE A N 1
ATOM 696 C CA . ILE A 1 86 ? 2.336 6.048 -13.756 1.00 80.62 86 ILE A CA 1
ATOM 697 C C . ILE A 1 86 ? 2.237 7.502 -13.328 1.00 80.62 86 ILE A C 1
ATOM 699 O O . ILE A 1 86 ? 2.867 8.366 -13.937 1.00 80.62 86 ILE A O 1
ATOM 703 N N . GLU A 1 87 ? 1.422 7.763 -12.315 1.00 81.88 87 GLU A N 1
ATOM 704 C CA . GLU A 1 87 ? 1.190 9.101 -11.785 1.00 81.88 87 GLU A CA 1
ATOM 705 C C . GLU A 1 87 ? 1.395 9.074 -10.273 1.00 81.88 87 GLU A C 1
ATOM 707 O O . GLU A 1 87 ? 0.931 8.167 -9.578 1.00 81.88 87 GLU A O 1
ATOM 712 N N . VAL A 1 88 ? 2.107 10.077 -9.762 1.00 84.12 88 VAL A N 1
ATOM 713 C CA . VAL A 1 88 ? 2.232 10.292 -8.322 1.00 84.12 88 VAL A CA 1
ATOM 714 C C . VAL A 1 88 ? 0.959 10.985 -7.854 1.00 84.12 88 VAL A C 1
ATOM 716 O O . VAL A 1 88 ? 0.730 12.150 -8.165 1.00 84.12 88 VAL A O 1
ATOM 719 N N . ILE A 1 89 ? 0.126 10.255 -7.118 1.00 84.50 89 ILE A N 1
ATOM 720 C CA . ILE A 1 89 ? -1.158 10.764 -6.607 1.00 84.50 89 ILE A CA 1
ATOM 721 C C . ILE A 1 89 ? -1.050 11.371 -5.203 1.00 84.50 89 ILE A C 1
ATOM 723 O O . ILE A 1 89 ? -1.979 12.029 -4.749 1.00 84.50 89 ILE A O 1
ATOM 727 N N . ALA A 1 90 ? 0.077 11.162 -4.515 1.00 85.00 90 ALA A N 1
ATOM 728 C CA . ALA A 1 90 ? 0.375 11.753 -3.217 1.00 85.00 90 ALA A CA 1
ATOM 729 C C . ALA A 1 90 ? 1.883 11.756 -2.932 1.00 85.00 90 ALA A C 1
ATOM 731 O O . ALA A 1 90 ? 2.598 10.835 -3.326 1.00 85.00 90 ALA A O 1
ATOM 732 N N . SER A 1 91 ? 2.347 12.757 -2.187 1.00 85.81 91 SER A N 1
ATOM 733 C CA . SER A 1 91 ? 3.737 12.895 -1.741 1.00 85.81 91 SER A CA 1
ATOM 734 C C . SER A 1 91 ? 3.802 13.546 -0.360 1.00 85.81 91 SER A C 1
ATOM 736 O O . SER A 1 91 ? 2.946 14.367 -0.030 1.00 85.81 91 SER A O 1
ATOM 738 N N . ALA A 1 92 ? 4.840 13.234 0.412 1.00 83.31 92 ALA A N 1
ATOM 739 C CA . ALA A 1 92 ? 5.189 13.927 1.648 1.00 83.31 92 ALA A CA 1
ATOM 740 C C . ALA A 1 92 ? 6.715 14.075 1.744 1.00 83.31 92 ALA A C 1
ATOM 742 O O . ALA A 1 92 ? 7.451 13.423 1.004 1.00 83.31 92 ALA A O 1
ATOM 743 N N . ASP A 1 93 ? 7.181 14.914 2.662 1.00 84.56 93 ASP A N 1
ATOM 744 C CA . ASP A 1 93 ? 8.597 15.147 2.978 1.00 84.56 93 ASP A CA 1
ATOM 745 C C . ASP A 1 93 ? 9.207 14.075 3.905 1.00 84.56 93 ASP A C 1
ATOM 747 O O . ASP A 1 93 ? 10.348 14.195 4.343 1.00 84.56 93 ASP A O 1
ATOM 751 N N . TYR A 1 94 ? 8.456 13.004 4.176 1.00 82.38 94 TYR A N 1
ATOM 752 C CA . TYR A 1 94 ? 8.876 11.812 4.909 1.00 82.38 94 TYR A CA 1
ATOM 753 C C . TYR A 1 94 ? 8.335 10.553 4.219 1.00 82.38 94 TYR A C 1
ATOM 755 O O . TYR A 1 94 ? 7.337 10.615 3.496 1.00 82.38 94 TYR A O 1
ATOM 763 N N . ALA A 1 95 ? 8.931 9.384 4.472 1.00 82.56 95 ALA A N 1
ATOM 764 C CA . ALA A 1 95 ? 8.460 8.100 3.947 1.00 82.56 95 ALA A CA 1
ATOM 765 C C . ALA A 1 95 ? 7.120 7.619 4.558 1.00 82.56 95 ALA A C 1
ATOM 767 O O . ALA A 1 95 ? 7.038 6.666 5.343 1.00 82.56 95 ALA A O 1
ATOM 768 N N . PHE A 1 96 ? 6.038 8.292 4.166 1.00 85.19 96 PHE A N 1
ATOM 769 C CA . PHE A 1 96 ? 4.667 8.075 4.631 1.00 85.19 96 PHE A CA 1
ATOM 770 C C . PHE A 1 96 ? 3.971 6.867 3.991 1.00 85.19 96 PHE A C 1
ATOM 772 O O . PHE A 1 96 ? 2.969 6.394 4.526 1.00 85.19 96 PHE A O 1
ATOM 779 N N . ALA A 1 97 ? 4.488 6.371 2.865 1.00 88.06 97 ALA A N 1
ATOM 780 C CA . ALA A 1 97 ? 3.886 5.296 2.092 1.00 88.06 97 ALA A CA 1
ATOM 781 C C . ALA A 1 97 ? 4.943 4.235 1.756 1.00 88.06 97 ALA A C 1
ATOM 783 O O . ALA A 1 97 ? 5.956 4.531 1.122 1.00 88.06 97 ALA A O 1
ATOM 784 N N . HIS A 1 98 ? 4.727 3.010 2.235 1.00 84.25 98 HIS A N 1
ATOM 785 C CA . HIS A 1 98 ? 5.689 1.915 2.135 1.00 84.25 98 HIS A CA 1
ATOM 786 C C . HIS A 1 98 ? 5.038 0.597 1.717 1.00 84.25 98 HIS A C 1
ATOM 788 O O . HIS A 1 98 ? 5.485 -0.021 0.758 1.00 84.25 98 HIS A O 1
ATOM 794 N N . GLU A 1 99 ? 3.993 0.155 2.423 1.00 84.25 99 G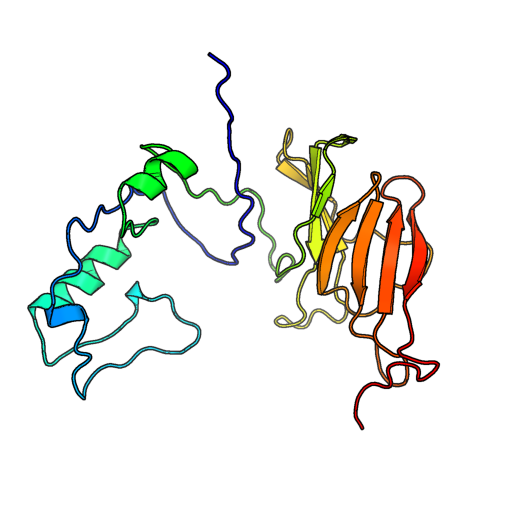LU A N 1
ATOM 795 C CA . GLU A 1 99 ? 3.441 -1.192 2.243 1.00 84.25 99 GLU A CA 1
ATOM 796 C C . GLU A 1 99 ? 1.936 -1.239 2.552 1.00 84.25 99 GLU A C 1
ATOM 798 O O . GLU A 1 99 ? 1.310 -0.235 2.898 1.00 84.25 99 GLU A O 1
ATOM 803 N N . GLY A 1 100 ? 1.336 -2.422 2.422 1.00 75.38 100 GLY A N 1
ATOM 804 C CA . GLY A 1 100 ? 0.049 -2.716 3.041 1.00 75.38 100 GLY A CA 1
ATOM 805 C C . GLY A 1 100 ? -1.153 -2.075 2.362 1.00 75.38 100 GLY A C 1
ATOM 806 O O . GLY A 1 100 ? -2.031 -1.573 3.049 1.00 75.38 100 GLY A O 1
ATOM 807 N N . GLY A 1 101 ? -1.212 -2.097 1.031 1.00 89.44 101 GLY A N 1
ATOM 808 C CA . GLY A 1 101 ? -2.372 -1.613 0.283 1.00 89.44 101 GLY A CA 1
ATOM 809 C C . GLY A 1 101 ? -3.644 -2.429 0.559 1.00 89.44 101 GLY A C 1
ATOM 810 O O . GLY A 1 101 ? -3.731 -3.582 0.142 1.00 89.44 101 GLY A O 1
ATOM 811 N N . ALA A 1 102 ? -4.657 -1.828 1.191 1.00 95.75 102 ALA A N 1
ATOM 812 C CA . ALA A 1 102 ? -5.987 -2.425 1.362 1.00 95.75 102 ALA A CA 1
ATOM 813 C C . ALA A 1 102 ? -7.092 -1.521 0.804 1.00 95.75 102 ALA A C 1
ATOM 815 O O . ALA A 1 102 ? -7.387 -0.461 1.358 1.00 95.75 102 ALA A O 1
ATOM 816 N N . TYR A 1 103 ? -7.736 -1.962 -0.280 1.00 96.19 103 TYR A N 1
ATOM 817 C CA . TYR A 1 103 ? -8.827 -1.225 -0.918 1.00 96.19 103 TYR A CA 1
ATOM 818 C C . TYR A 1 103 ? -10.180 -1.498 -0.248 1.00 96.19 103 TYR A C 1
ATOM 820 O O . TYR A 1 103 ? -10.676 -2.629 -0.260 1.00 96.19 103 TYR A O 1
ATOM 828 N N . ILE A 1 104 ? -10.810 -0.456 0.295 1.00 95.19 104 ILE A N 1
ATOM 829 C CA . ILE A 1 104 ? -12.154 -0.497 0.874 1.00 95.19 104 ILE A CA 1
ATOM 830 C C . ILE A 1 104 ? -13.150 0.109 -0.117 1.00 9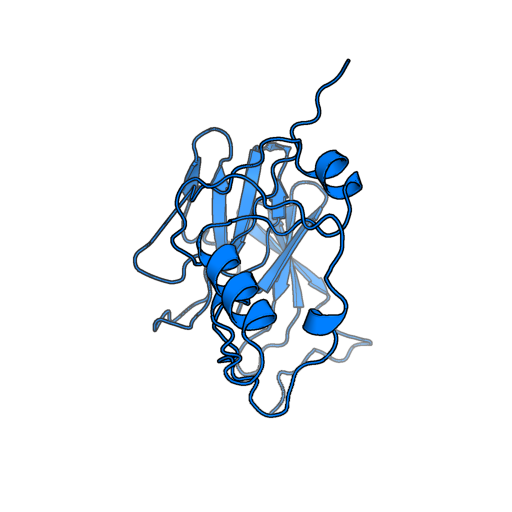5.19 104 ILE A C 1
ATOM 832 O O . ILE A 1 104 ? -13.424 1.309 -0.101 1.00 95.19 104 ILE A O 1
ATOM 836 N N . ALA A 1 105 ? -13.744 -0.755 -0.947 1.00 92.62 105 ALA A N 1
ATOM 837 C CA . ALA A 1 105 ? -14.654 -0.364 -2.029 1.00 92.62 105 ALA A CA 1
ATOM 838 C C . ALA A 1 105 ? -15.808 0.544 -1.575 1.00 92.62 105 ALA A C 1
ATOM 840 O O . ALA A 1 105 ? -16.169 1.483 -2.271 1.00 92.62 105 ALA A O 1
ATOM 841 N N . LYS A 1 106 ? -16.351 0.310 -0.372 1.00 91.88 106 LYS A N 1
ATOM 842 C CA . LYS A 1 106 ? -17.451 1.109 0.191 1.00 91.88 106 LYS A CA 1
ATOM 843 C C . LYS A 1 106 ? -17.118 2.599 0.334 1.00 91.88 106 LYS A C 1
ATOM 845 O O . LYS A 1 106 ? -18.030 3.417 0.280 1.00 91.88 106 LYS A O 1
ATOM 850 N N . PHE A 1 107 ? -15.852 2.932 0.572 1.00 92.81 107 PHE A N 1
ATOM 851 C CA . PHE A 1 107 ? -15.395 4.313 0.753 1.00 92.81 107 PHE A CA 1
ATOM 852 C C . PHE A 1 107 ? -14.548 4.804 -0.422 1.00 92.81 107 PHE A C 1
ATOM 854 O O . PHE A 1 107 ? -14.147 5.959 -0.427 1.00 92.81 107 PHE A O 1
ATOM 861 N N . ASN A 1 108 ? -14.278 3.927 -1.393 1.00 94.81 108 ASN A N 1
ATOM 862 C CA . ASN A 1 108 ? -13.324 4.148 -2.469 1.00 94.81 108 ASN A CA 1
ATOM 863 C C . ASN A 1 108 ? -11.948 4.619 -1.956 1.00 94.81 108 ASN A C 1
ATOM 865 O O . ASN A 1 108 ? -11.342 5.555 -2.472 1.00 94.81 108 ASN A O 1
ATOM 869 N N . GLU A 1 109 ? -11.470 3.966 -0.895 1.00 95.25 109 GLU A N 1
ATOM 870 C CA . GLU A 1 109 ? -10.243 4.334 -0.188 1.00 95.25 109 GLU A CA 1
ATOM 871 C C . GLU A 1 109 ? -9.225 3.197 -0.207 1.00 95.25 109 GLU A C 1
ATOM 873 O O . GLU A 1 109 ? -9.592 2.031 -0.052 1.00 95.25 109 GLU A O 1
ATOM 878 N N . VAL A 1 110 ? -7.941 3.534 -0.324 1.00 95.75 110 VAL A N 1
ATOM 879 C CA . VAL A 1 110 ? -6.831 2.591 -0.136 1.00 95.75 110 VAL A CA 1
ATOM 880 C C . VAL A 1 110 ? -6.099 2.942 1.145 1.00 95.75 110 VAL A C 1
ATOM 882 O O . VAL A 1 110 ? -5.571 4.042 1.273 1.00 95.75 110 VAL A O 1
ATOM 885 N N . PHE A 1 111 ? -6.072 2.003 2.084 1.00 96.19 111 PHE A N 1
ATOM 886 C CA . PHE A 1 111 ? -5.260 2.077 3.295 1.00 96.19 111 PHE A CA 1
ATOM 887 C C . PHE A 1 111 ? -3.846 1.581 3.017 1.00 96.19 111 PHE A C 1
ATOM 889 O O . PHE A 1 111 ? -3.670 0.713 2.164 1.00 96.19 111 PHE A O 1
ATOM 896 N N . PHE A 1 112 ? -2.865 2.131 3.729 1.00 94.56 112 PHE A N 1
ATOM 897 C CA . PHE A 1 112 ? -1.457 1.763 3.613 1.00 94.56 112 PHE A CA 1
ATOM 898 C C . PHE A 1 112 ? -0.662 2.123 4.870 1.00 94.56 112 PHE A C 1
ATOM 900 O O . PHE A 1 112 ? -1.104 2.932 5.691 1.00 94.56 112 PHE A O 1
ATOM 907 N N . SER A 1 113 ? 0.509 1.509 5.030 1.00 92.88 113 SER A N 1
ATOM 908 C CA . SER A 1 113 ? 1.447 1.772 6.124 1.00 92.88 113 SER A CA 1
ATOM 909 C C . SER A 1 113 ? 2.661 2.577 5.656 1.00 92.88 113 SER A C 1
ATOM 911 O O . SER A 1 113 ? 3.118 2.449 4.517 1.00 92.88 113 SER A O 1
ATOM 913 N N . SER A 1 114 ? 3.185 3.419 6.550 1.00 90.12 114 SER A N 1
ATOM 914 C CA . SER A 1 114 ? 4.464 4.120 6.374 1.00 90.12 114 SER A CA 1
ATOM 915 C C . SER A 1 114 ? 5.661 3.213 6.690 1.00 90.12 114 SER A C 1
ATOM 917 O O . SER A 1 114 ? 5.482 2.081 7.138 1.00 90.12 114 SER A O 1
ATOM 919 N N . ASN A 1 115 ? 6.891 3.715 6.531 1.00 81.38 115 ASN A N 1
ATOM 920 C CA . ASN A 1 115 ? 8.086 3.083 7.108 1.00 81.38 115 ASN A CA 1
ATOM 921 C C . ASN A 1 115 ? 8.733 3.968 8.196 1.00 81.38 115 ASN A C 1
ATOM 923 O O . ASN A 1 115 ? 8.187 5.007 8.577 1.00 81.38 115 ASN A O 1
ATOM 927 N N . ARG A 1 116 ? 9.886 3.523 8.720 1.00 76.88 116 ARG A N 1
ATOM 928 C CA . ARG A 1 116 ? 10.720 4.250 9.698 1.00 76.88 116 ARG A CA 1
ATOM 929 C C . ARG A 1 116 ? 12.080 4.703 9.152 1.00 76.88 116 ARG A C 1
ATOM 931 O O . ARG A 1 116 ? 12.941 5.067 9.946 1.00 76.88 116 ARG A O 1
ATOM 938 N N . ILE A 1 117 ? 12.300 4.645 7.838 1.00 66.62 117 ILE A N 1
ATOM 939 C CA . ILE A 1 117 ? 13.633 4.861 7.249 1.00 66.62 117 ILE A CA 1
ATOM 940 C C . ILE A 1 117 ? 14.130 6.302 7.500 1.00 66.62 117 ILE A C 1
ATOM 942 O O . ILE A 1 117 ? 15.316 6.492 7.745 1.00 66.62 117 ILE A O 1
ATOM 946 N N . ASP A 1 118 ? 13.222 7.281 7.610 1.00 60.31 118 ASP A N 1
ATOM 947 C CA . ASP A 1 118 ? 13.562 8.711 7.715 1.00 60.31 118 ASP A CA 1
ATOM 948 C C . ASP A 1 118 ? 13.337 9.302 9.125 1.00 60.31 118 ASP A C 1
ATOM 950 O O . ASP A 1 118 ? 12.682 10.329 9.286 1.00 60.31 118 ASP A O 1
ATOM 954 N N . ASN A 1 119 ? 13.821 8.646 10.188 1.00 55.84 119 ASN A N 1
ATOM 955 C CA . ASN A 1 119 ? 13.628 9.068 11.596 1.00 55.84 119 ASN A CA 1
ATOM 956 C C . ASN A 1 119 ? 12.170 9.084 12.097 1.00 55.84 119 ASN A C 1
ATOM 958 O O . ASN A 1 119 ? 11.873 9.625 13.167 1.00 55.84 119 ASN A O 1
ATOM 962 N N . ASN A 1 120 ? 11.243 8.451 11.376 1.00 58.09 120 ASN A N 1
ATOM 963 C CA . ASN A 1 120 ? 9.866 8.334 11.836 1.00 58.09 120 ASN A CA 1
ATOM 964 C C . ASN A 1 120 ? 9.816 7.395 13.055 1.00 58.09 120 ASN A C 1
ATOM 966 O O . ASN A 1 120 ? 10.112 6.202 12.962 1.00 58.09 120 ASN A O 1
ATOM 970 N N . THR A 1 121 ? 9.445 7.915 14.227 1.00 64.94 121 THR A N 1
ATOM 971 C CA . THR A 1 121 ? 9.466 7.126 15.478 1.00 64.94 121 THR A CA 1
ATOM 972 C C . THR A 1 121 ? 8.359 6.070 15.539 1.00 64.94 121 THR A C 1
ATOM 974 O O . THR A 1 121 ? 8.398 5.179 16.393 1.00 64.94 121 THR A O 1
ATOM 977 N N . LYS A 1 122 ? 7.368 6.145 14.639 1.00 77.50 122 LYS A N 1
ATOM 978 C CA . LYS A 1 122 ? 6.202 5.256 14.582 1.00 77.50 122 LYS A CA 1
ATOM 979 C C . LYS A 1 122 ? 5.829 4.934 13.138 1.00 77.50 122 LYS A C 1
ATOM 981 O O . LYS A 1 122 ? 5.955 5.774 12.257 1.00 77.50 122 LYS A O 1
ATOM 986 N N . ILE A 1 123 ? 5.341 3.712 12.932 1.00 87.69 123 ILE A N 1
ATOM 987 C CA . ILE A 1 123 ? 4.653 3.346 11.693 1.00 87.69 123 ILE A CA 1
ATOM 988 C C . ILE A 1 123 ? 3.240 3.918 11.765 1.00 87.69 123 ILE A C 1
ATOM 990 O O . ILE A 1 123 ? 2.550 3.718 12.767 1.00 87.69 123 ILE A O 1
ATOM 994 N N . GLN A 1 124 ? 2.834 4.626 10.720 1.00 90.25 124 GLN A N 1
ATOM 995 C CA . GLN A 1 124 ? 1.517 5.233 10.594 1.00 90.25 124 GLN A CA 1
ATOM 996 C C . GLN A 1 124 ? 0.653 4.397 9.654 1.00 90.25 124 GLN A C 1
ATOM 998 O O . GLN A 1 124 ? 1.156 3.829 8.687 1.00 90.25 124 GLN A O 1
ATOM 1003 N N . ILE A 1 125 ? -0.648 4.352 9.931 1.00 94.00 125 ILE A N 1
ATOM 1004 C CA . ILE A 1 125 ? -1.652 3.864 8.985 1.00 94.00 125 ILE A CA 1
ATOM 1005 C C . ILE A 1 125 ? -2.284 5.098 8.359 1.00 94.00 125 ILE A C 1
ATOM 1007 O O . ILE A 1 125 ? -2.824 5.939 9.073 1.00 94.00 125 ILE A O 1
ATOM 1011 N N . SER A 1 126 ? -2.235 5.202 7.044 1.00 94.25 126 SER A N 1
ATOM 1012 C CA . SER A 1 126 ? -2.827 6.299 6.282 1.00 94.25 126 SER A CA 1
ATOM 1013 C C . SER A 1 126 ? -3.805 5.731 5.263 1.00 94.25 126 SER A C 1
ATOM 1015 O O . SER A 1 126 ? -3.849 4.520 5.032 1.00 94.25 126 SER A O 1
ATOM 1017 N N . LYS A 1 127 ? -4.629 6.592 4.674 1.00 95.25 127 LYS A N 1
ATOM 1018 C CA . LYS A 1 127 ? -5.505 6.208 3.567 1.00 95.25 127 LYS A CA 1
ATOM 1019 C C . LYS A 1 127 ? -5.596 7.314 2.531 1.00 95.25 127 LYS A C 1
ATOM 1021 O O . LYS A 1 127 ? -5.516 8.484 2.890 1.00 95.25 127 LYS A O 1
ATOM 1026 N N . ILE A 1 128 ? -5.805 6.938 1.278 1.00 94.38 128 ILE A N 1
ATOM 1027 C CA . ILE A 1 128 ? -6.096 7.859 0.178 1.00 94.38 128 ILE A CA 1
ATOM 1028 C C . ILE A 1 128 ? -7.488 7.578 -0.373 1.00 94.38 128 ILE A C 1
ATOM 1030 O O . ILE A 1 128 ? -7.843 6.416 -0.579 1.00 94.38 128 ILE A O 1
ATOM 1034 N N . ASN A 1 129 ? -8.271 8.626 -0.602 1.00 94.62 129 ASN A N 1
ATOM 1035 C CA . ASN A 1 129 ? -9.523 8.537 -1.342 1.00 94.62 129 ASN A CA 1
ATOM 1036 C C . ASN A 1 129 ? -9.227 8.606 -2.850 1.00 94.62 129 ASN A C 1
ATOM 1038 O O . ASN A 1 129 ? -8.572 9.540 -3.304 1.00 94.62 129 ASN A O 1
ATOM 1042 N N . LEU A 1 130 ? -9.691 7.625 -3.625 1.00 91.44 130 LEU A N 1
ATOM 1043 C CA . LEU A 1 130 ? -9.375 7.514 -5.057 1.00 91.44 130 LEU A CA 1
ATOM 1044 C C . LEU A 1 130 ? -10.256 8.388 -5.966 1.00 91.44 130 LEU A C 1
ATOM 1046 O O . LEU A 1 130 ? -9.997 8.467 -7.164 1.00 91.44 130 LEU A O 1
ATOM 1050 N N . GLU A 1 131 ? -11.297 9.024 -5.429 1.00 91.94 131 GLU A N 1
ATOM 1051 C CA . GLU A 1 131 ? -12.077 10.044 -6.142 1.00 91.94 131 GLU A CA 1
ATOM 1052 C C . GLU A 1 131 ? -11.437 11.427 -6.017 1.00 91.94 131 GLU A C 1
ATOM 1054 O O . GLU A 1 131 ? -11.376 12.165 -6.998 1.00 91.94 131 GLU A O 1
ATOM 1059 N N . THR A 1 132 ? -10.961 11.785 -4.822 1.00 93.50 132 THR A N 1
ATOM 1060 C CA . THR A 1 132 ? -10.450 13.134 -4.528 1.00 93.50 132 THR A CA 1
ATOM 1061 C C . THR A 1 132 ? -8.926 13.230 -4.518 1.00 93.50 132 THR A C 1
ATOM 1063 O O . THR A 1 132 ? -8.395 14.338 -4.500 1.00 93.50 132 THR A O 1
ATOM 1066 N N . ASN A 1 133 ? -8.220 12.093 -4.512 1.00 89.94 133 ASN A N 1
ATOM 1067 C CA . ASN A 1 133 ? -6.782 11.979 -4.233 1.00 89.94 133 ASN A CA 1
ATOM 1068 C C . ASN A 1 133 ? -6.366 12.571 -2.871 1.00 89.94 133 ASN A C 1
ATOM 1070 O O . ASN A 1 133 ? -5.192 12.854 -2.636 1.00 89.94 133 ASN A O 1
ATOM 1074 N N . GLU A 1 134 ? -7.312 12.750 -1.947 1.00 93.06 134 GLU A N 1
ATOM 1075 C CA . GLU A 1 134 ? -7.026 13.274 -0.615 1.00 93.06 134 GLU A CA 1
ATOM 1076 C C . GLU A 1 134 ? -6.439 12.181 0.282 1.00 93.06 134 GLU A C 1
ATOM 1078 O O . GLU A 1 134 ? -7.011 11.094 0.423 1.00 93.06 134 GLU A O 1
ATOM 1083 N N . VAL A 1 135 ? -5.311 12.485 0.930 1.00 92.06 135 VAL A N 1
ATOM 1084 C CA . VAL A 1 135 ? -4.676 11.594 1.903 1.00 92.06 135 VAL A CA 1
ATOM 1085 C C . VAL A 1 135 ? -5.079 11.981 3.319 1.00 92.06 135 VAL A C 1
ATOM 1087 O O . VAL A 1 135 ? -4.768 13.065 3.805 1.00 92.06 135 VAL A O 1
ATOM 1090 N N . SER A 1 136 ? -5.709 11.046 4.024 1.00 94.75 136 SER A N 1
ATOM 1091 C CA . SER A 1 136 ? -5.860 11.110 5.474 1.00 94.75 136 SER A CA 1
ATOM 1092 C C . SER A 1 136 ? -4.663 10.431 6.133 1.00 94.75 136 SER A C 1
ATOM 1094 O O . SER A 1 136 ? -4.591 9.199 6.213 1.00 94.75 136 SER A O 1
ATOM 1096 N N . PHE A 1 137 ? -3.721 11.242 6.601 1.00 91.00 137 PHE A N 1
ATOM 1097 C CA . PHE A 1 137 ? -2.533 10.763 7.298 1.00 91.00 137 PHE A CA 1
ATOM 1098 C C . PHE A 1 137 ? -2.851 10.319 8.725 1.00 91.00 137 PHE A C 1
ATOM 1100 O O . PHE A 1 137 ? -3.701 10.910 9.393 1.00 91.00 137 PHE A O 1
ATOM 1107 N N . ASN A 1 138 ? -2.115 9.314 9.203 1.00 89.38 138 ASN A N 1
ATOM 1108 C CA . ASN A 1 138 ? -2.090 8.908 10.609 1.00 89.38 138 ASN A CA 1
ATOM 1109 C C . ASN A 1 138 ? -3.490 8.665 11.207 1.00 89.38 138 ASN A C 1
ATOM 1111 O O . ASN A 1 138 ? -3.912 9.295 12.179 1.00 89.38 138 ASN A O 1
ATOM 1115 N N . ILE A 1 139 ? -4.223 7.726 10.613 1.00 93.31 139 ILE A N 1
ATOM 1116 C CA . ILE A 1 139 ? -5.477 7.209 11.149 1.00 93.31 139 ILE A CA 1
ATOM 1117 C C . ILE A 1 139 ? -5.215 6.618 12.533 1.00 93.31 139 ILE A C 1
ATOM 1119 O O . ILE A 1 139 ? -4.658 5.531 12.643 1.00 93.31 139 ILE A O 1
ATOM 1123 N N . THR A 1 140 ? -5.667 7.315 13.574 1.00 93.19 140 THR A N 1
ATOM 1124 C CA . THR A 1 140 ? -5.546 6.873 14.968 1.00 93.19 140 THR A CA 1
ATOM 1125 C C . THR A 1 140 ? -6.592 5.800 15.281 1.00 93.19 140 THR A C 1
ATOM 1127 O O . THR A 1 140 ? -7.787 6.118 15.346 1.00 93.19 140 THR A O 1
ATOM 1130 N N . PRO A 1 141 ? -6.197 4.530 15.476 1.00 94.88 141 PRO A N 1
ATOM 1131 C CA . PRO A 1 141 ? -7.107 3.492 15.934 1.00 94.88 141 PRO A CA 1
ATOM 1132 C C . PRO A 1 141 ? -7.380 3.654 17.439 1.00 94.88 141 PRO A C 1
ATOM 1134 O O . PRO A 1 141 ? -6.613 4.306 18.150 1.00 94.88 141 PRO A O 1
ATOM 1137 N N . LYS A 1 142 ? -8.476 3.074 17.938 1.00 96.12 142 LYS A N 1
ATOM 1138 C CA . LYS A 1 142 ? -8.831 3.128 19.369 1.00 96.12 142 LYS A CA 1
ATOM 1139 C C . LYS A 1 142 ? -7.861 2.339 20.242 1.00 96.12 142 LYS A C 1
ATOM 1141 O O . LYS A 1 142 ? -7.586 2.740 21.368 1.00 96.12 142 LYS A O 1
ATOM 1146 N N . GLU A 1 143 ? -7.337 1.245 19.712 1.00 94.31 143 GLU A N 1
ATOM 1147 C CA . GLU A 1 143 ? -6.309 0.423 20.331 1.00 94.31 143 GLU A CA 1
ATOM 1148 C C . GLU A 1 143 ? -5.011 0.505 19.508 1.00 94.31 143 GLU A C 1
ATOM 1150 O O . GLU A 1 143 ? -5.056 0.633 18.284 1.00 94.31 143 GLU A O 1
ATOM 1155 N N . PRO A 1 144 ? -3.828 0.444 20.137 1.00 91.56 144 PRO A N 1
ATOM 1156 C CA . PRO A 1 144 ? -2.569 0.591 19.418 1.00 91.56 144 PRO A CA 1
ATOM 1157 C C . PRO A 1 144 ? -2.336 -0.559 18.429 1.00 91.56 144 PRO A C 1
ATOM 1159 O O . PRO A 1 144 ? -2.457 -1.730 18.778 1.00 91.56 144 PRO A O 1
ATOM 1162 N N . ILE A 1 145 ? -1.918 -0.214 17.208 1.00 93.25 145 ILE A N 1
ATOM 1163 C CA . ILE A 1 145 ? -1.433 -1.168 16.205 1.00 93.25 145 ILE A CA 1
ATOM 1164 C C . ILE A 1 145 ? 0.078 -0.972 16.071 1.00 93.25 145 ILE A C 1
ATOM 1166 O O . ILE A 1 145 ? 0.547 0.067 15.606 1.00 93.25 145 ILE A O 1
ATOM 1170 N N . LEU A 1 146 ? 0.849 -1.957 16.530 1.00 90.75 146 LEU A N 1
ATOM 1171 C CA . LEU A 1 146 ? 2.300 -1.844 16.674 1.00 90.75 146 LEU A CA 1
ATOM 1172 C C . LEU A 1 146 ? 3.009 -2.330 15.411 1.00 90.75 146 LEU A C 1
ATOM 1174 O O . LEU A 1 146 ? 3.046 -3.525 15.141 1.00 90.75 146 LEU A O 1
ATOM 1178 N N . PHE A 1 147 ? 3.598 -1.398 14.659 1.00 90.31 147 PHE A N 1
ATOM 1179 C CA . PHE A 1 147 ? 4.290 -1.704 13.402 1.00 90.31 147 PHE A CA 1
ATOM 1180 C C . PHE A 1 147 ? 3.381 -2.433 12.402 1.00 90.31 147 PHE A C 1
ATOM 1182 O O . PHE A 1 147 ? 3.609 -3.587 12.036 1.00 90.31 147 PHE A O 1
ATOM 1189 N N . ALA A 1 148 ? 2.314 -1.743 11.986 1.00 92.88 148 ALA A N 1
ATOM 1190 C CA . ALA A 1 148 ? 1.464 -2.196 10.893 1.00 92.88 148 ALA A CA 1
ATOM 1191 C C . ALA A 1 148 ? 2.305 -2.405 9.625 1.00 92.88 148 ALA A C 1
ATOM 1193 O O . ALA A 1 148 ? 3.114 -1.554 9.275 1.00 92.88 148 ALA A O 1
ATOM 1194 N N . ASN A 1 149 ? 2.120 -3.520 8.936 1.00 91.88 149 ASN A N 1
ATOM 1195 C CA . ASN A 1 149 ? 2.876 -3.833 7.731 1.00 91.88 149 ASN A CA 1
ATOM 1196 C C . ASN A 1 149 ? 1.880 -4.125 6.595 1.00 91.88 149 ASN A C 1
ATOM 1198 O O . ASN A 1 149 ? 1.181 -3.204 6.166 1.00 91.88 149 ASN A O 1
ATOM 1202 N N . GLY A 1 150 ? 1.763 -5.381 6.161 1.00 92.75 150 GLY A N 1
ATOM 1203 C CA . GLY A 1 150 ? 0.796 -5.825 5.166 1.00 92.75 150 GLY A CA 1
ATOM 1204 C C . GLY A 1 150 ? -0.649 -5.602 5.610 1.00 92.75 150 GLY A C 1
ATOM 1205 O O . GLY A 1 150 ? -0.981 -5.737 6.790 1.00 92.75 150 GLY A O 1
ATOM 1206 N N . MET A 1 151 ? -1.519 -5.282 4.652 1.00 95.50 151 MET A N 1
ATOM 1207 C CA . MET A 1 151 ? -2.949 -5.131 4.888 1.00 95.50 151 MET A CA 1
ATOM 1208 C C . MET A 1 151 ? -3.763 -5.787 3.778 1.00 95.50 151 MET A C 1
ATOM 1210 O O . MET A 1 151 ? -3.292 -5.968 2.658 1.00 95.50 151 MET A O 1
ATOM 1214 N N . TYR A 1 152 ? -5.004 -6.123 4.102 1.00 95.56 152 TYR A N 1
ATOM 1215 C CA . TYR A 1 152 ? -5.991 -6.686 3.192 1.00 95.56 152 TYR A CA 1
ATOM 1216 C C . TYR A 1 152 ? -7.385 -6.169 3.559 1.00 95.56 152 TYR A C 1
ATOM 1218 O O . TYR A 1 152 ? -7.626 -5.806 4.708 1.00 95.56 152 TYR A O 1
ATOM 1226 N N . SER A 1 153 ? -8.324 -6.125 2.616 1.00 95.81 153 SER A N 1
ATOM 1227 C CA . SER A 1 153 ? -9.709 -5.751 2.907 1.00 95.81 153 SER A CA 1
ATOM 1228 C C . SER A 1 153 ? -10.615 -6.973 3.018 1.00 95.81 153 SER A C 1
ATOM 1230 O O . SER A 1 153 ? -10.700 -7.789 2.106 1.00 95.81 153 SER A O 1
ATOM 1232 N N . TYR A 1 154 ? -11.339 -7.087 4.132 1.00 95.44 154 TYR A N 1
ATOM 1233 C CA . TYR A 1 154 ? -12.319 -8.153 4.347 1.00 95.44 154 TYR A CA 1
ATOM 1234 C C . TYR A 1 154 ? -13.524 -7.614 5.116 1.00 95.44 154 TYR A C 1
ATOM 1236 O O . TYR A 1 154 ? -13.357 -6.967 6.148 1.00 95.44 154 TYR A O 1
ATOM 1244 N N . ASP A 1 155 ? -14.736 -7.865 4.612 1.00 94.31 155 ASP A N 1
ATOM 1245 C CA . ASP A 1 155 ? -15.995 -7.461 5.263 1.00 94.31 155 ASP A CA 1
ATOM 1246 C C . ASP A 1 155 ? -16.036 -5.961 5.646 1.00 94.31 155 ASP A C 1
ATOM 1248 O O . ASP A 1 155 ? -16.395 -5.561 6.753 1.00 94.31 155 ASP A O 1
ATOM 1252 N N . GLY A 1 156 ? -15.565 -5.099 4.736 1.00 94.69 156 GLY A N 1
ATOM 1253 C CA . GLY A 1 156 ? -15.507 -3.647 4.953 1.00 94.69 156 GLY A CA 1
ATOM 1254 C C . GLY A 1 156 ? -14.505 -3.184 6.020 1.00 94.69 156 GLY A C 1
ATOM 1255 O O . GLY A 1 156 ? -14.491 -1.998 6.353 1.00 94.69 156 GLY A O 1
ATOM 1256 N N . LYS A 1 157 ? -13.671 -4.088 6.544 1.00 97.12 157 LYS A N 1
ATOM 1257 C CA . LYS A 1 157 ? -12.595 -3.813 7.502 1.00 97.12 157 LYS A CA 1
ATOM 1258 C C . LYS A 1 157 ? -11.232 -3.949 6.838 1.00 97.12 157 LYS A C 1
ATOM 1260 O O . LYS A 1 157 ? -11.087 -4.609 5.808 1.00 97.12 157 LYS A O 1
ATOM 1265 N N . VAL A 1 158 ? -10.232 -3.345 7.468 1.00 97.94 158 VAL A N 1
ATOM 1266 C CA . VAL A 1 158 ? -8.825 -3.508 7.102 1.00 97.94 158 VAL A CA 1
ATOM 1267 C C . VAL A 1 158 ? -8.231 -4.584 8.002 1.00 97.94 158 VAL A C 1
ATOM 1269 O O . VAL A 1 158 ? -8.154 -4.406 9.212 1.00 97.94 158 VAL A O 1
ATOM 1272 N N . ILE A 1 159 ? -7.837 -5.710 7.430 1.00 97.81 159 ILE A N 1
ATOM 1273 C CA . ILE A 1 159 ? -7.057 -6.748 8.099 1.00 97.81 159 ILE A CA 1
ATOM 1274 C C . ILE A 1 159 ? -5.593 -6.345 8.014 1.00 97.81 159 ILE A C 1
ATOM 1276 O O . ILE A 1 159 ? -5.130 -5.996 6.934 1.00 97.81 159 ILE A O 1
ATOM 1280 N N . ILE A 1 160 ? -4.879 -6.358 9.133 1.00 96.94 160 ILE A N 1
ATOM 1281 C CA . ILE A 1 160 ? -3.530 -5.807 9.246 1.00 96.94 160 ILE A CA 1
ATOM 1282 C C . ILE A 1 160 ? -2.621 -6.855 9.878 1.00 96.94 160 ILE A C 1
ATOM 1284 O O . ILE A 1 160 ? -2.923 -7.376 10.955 1.00 96.94 160 ILE A O 1
ATOM 1288 N N . CYS A 1 161 ? -1.493 -7.119 9.224 1.00 95.25 161 CYS A N 1
ATOM 1289 C CA . CYS A 1 161 ? -0.362 -7.825 9.807 1.00 95.25 161 CYS A CA 1
ATOM 1290 C C . CYS A 1 161 ? 0.424 -6.858 10.698 1.00 95.25 161 CYS A C 1
ATOM 1292 O O . CYS A 1 161 ? 0.860 -5.789 10.261 1.00 95.25 161 CYS A O 1
ATOM 1294 N N . VAL A 1 162 ? 0.602 -7.244 11.953 1.00 93.38 162 VAL A N 1
ATOM 1295 C CA . VAL A 1 162 ? 1.239 -6.457 13.009 1.00 93.38 162 VAL A CA 1
ATOM 1296 C C . VAL A 1 162 ? 2.546 -7.150 13.363 1.00 93.38 162 VAL A C 1
ATOM 1298 O O . VAL A 1 162 ? 2.529 -8.333 13.699 1.00 93.38 162 VAL A O 1
ATOM 1301 N N . GLN A 1 163 ? 3.677 -6.446 13.287 1.00 90.25 163 GLN A N 1
ATOM 1302 C CA . GLN A 1 163 ? 4.982 -7.051 13.598 1.00 90.25 163 GLN A CA 1
ATOM 1303 C C . GLN A 1 163 ? 5.209 -7.221 15.108 1.00 90.25 163 GLN A C 1
ATOM 1305 O O . GLN A 1 163 ? 5.939 -8.120 15.519 1.00 90.25 163 GLN A O 1
ATOM 1310 N N . GLY A 1 164 ? 4.565 -6.387 15.930 1.00 88.12 164 GLY A N 1
ATOM 1311 C CA . GLY A 1 164 ? 4.794 -6.339 17.374 1.00 88.12 164 GLY A CA 1
ATOM 1312 C C . GLY A 1 164 ? 5.864 -5.318 17.764 1.00 88.12 164 GLY A C 1
ATOM 1313 O O . GLY A 1 164 ? 6.326 -4.532 16.940 1.00 88.12 164 GLY A O 1
ATOM 1314 N N . GLN A 1 165 ? 6.225 -5.276 19.048 1.00 85.44 165 GLN A N 1
ATOM 1315 C CA . GLN A 1 165 ? 7.229 -4.346 19.579 1.00 85.44 165 GLN A CA 1
ATOM 1316 C C . GLN A 1 165 ? 7.776 -4.815 20.932 1.00 85.44 165 GLN A C 1
ATOM 1318 O O . GLN A 1 165 ? 7.014 -5.018 21.878 1.00 85.44 165 GLN A O 1
ATOM 1323 N N . GLY A 1 166 ? 9.102 -4.872 21.079 1.00 84.69 166 GLY A N 1
ATOM 1324 C CA . GLY A 1 166 ? 9.740 -5.153 22.369 1.00 84.69 166 GLY A CA 1
ATOM 1325 C C . GLY A 1 166 ? 9.449 -6.573 22.840 1.00 84.69 166 GLY A C 1
ATOM 1326 O O . GLY A 1 166 ? 9.997 -7.493 22.270 1.00 84.69 166 GLY A O 1
ATOM 1327 N N . ASN A 1 167 ? 8.587 -6.746 23.846 1.00 82.69 167 ASN A N 1
ATOM 1328 C CA . ASN A 1 167 ? 8.120 -8.062 24.314 1.00 82.69 167 ASN A CA 1
ATOM 1329 C C . ASN A 1 167 ? 6.723 -8.426 23.774 1.00 82.69 167 ASN A C 1
ATOM 1331 O O . ASN A 1 167 ? 6.152 -9.443 24.163 1.00 82.69 167 ASN A O 1
ATOM 1335 N N . ILE A 1 168 ? 6.143 -7.576 22.923 1.00 85.38 168 ILE A N 1
ATOM 1336 C CA . ILE A 1 168 ? 4.819 -7.774 22.333 1.00 85.38 168 ILE A CA 1
ATOM 1337 C C . ILE A 1 168 ? 4.986 -8.457 20.981 1.00 85.38 168 ILE A C 1
ATOM 1339 O O . ILE A 1 168 ? 5.693 -7.955 20.107 1.00 85.38 168 ILE A O 1
ATOM 1343 N N . GLY A 1 169 ? 4.305 -9.587 20.833 1.00 87.44 169 GLY A N 1
ATOM 1344 C CA . GLY A 1 169 ? 4.255 -10.383 19.620 1.00 87.44 169 GLY A CA 1
ATOM 1345 C C . GLY A 1 169 ? 3.652 -9.719 18.404 1.00 87.44 169 GLY A C 1
ATOM 1346 O O . GLY A 1 169 ? 2.891 -8.756 18.501 1.00 87.44 169 GLY A O 1
ATOM 1347 N N . GLY A 1 170 ? 3.940 -10.322 17.255 1.00 91.25 170 GLY A N 1
ATOM 1348 C CA . GLY A 1 170 ? 3.163 -10.087 16.053 1.00 91.25 170 GLY A CA 1
ATOM 1349 C C . GLY A 1 170 ? 1.750 -10.658 16.168 1.00 91.25 170 GLY A C 1
ATOM 1350 O O . GLY A 1 170 ? 1.493 -11.604 16.913 1.00 91.25 170 GLY A O 1
ATOM 1351 N N . SER A 1 171 ? 0.823 -10.065 15.427 1.00 93.94 171 SER A N 1
ATOM 1352 C CA . SER A 1 171 ? -0.582 -10.472 15.392 1.00 93.94 171 SER A CA 1
ATOM 1353 C C . SER A 1 171 ? -1.217 -10.136 14.045 1.00 93.94 171 SER A C 1
ATOM 1355 O O . SER A 1 171 ? -0.648 -9.424 13.217 1.00 93.94 171 SER A O 1
ATOM 1357 N N . ILE A 1 172 ? -2.414 -10.659 13.823 1.00 95.75 172 ILE A N 1
ATOM 1358 C CA . ILE A 1 172 ? -3.332 -10.229 12.780 1.00 95.75 172 ILE A CA 1
ATOM 1359 C C . ILE A 1 172 ? -4.505 -9.559 13.484 1.00 95.75 172 ILE A C 1
ATOM 1361 O O . ILE A 1 172 ? -5.141 -10.162 14.354 1.00 95.75 172 ILE A O 1
ATOM 1365 N N . VAL A 1 173 ? -4.809 -8.324 13.098 1.00 97.19 173 VAL A N 1
ATOM 1366 C CA . VAL A 1 173 ? -5.921 -7.548 13.659 1.00 97.19 173 VAL A CA 1
ATOM 1367 C C . VAL A 1 173 ? -6.847 -7.060 12.550 1.00 97.19 173 VAL A C 1
ATOM 1369 O O . VAL A 1 173 ? -6.412 -6.859 11.421 1.00 97.19 173 VAL A O 1
ATOM 1372 N N . SER A 1 174 ? -8.120 -6.832 12.858 1.00 97.94 174 SER A N 1
ATOM 1373 C CA . SER A 1 174 ? -9.016 -6.047 12.004 1.00 97.94 174 SER A CA 1
ATOM 1374 C C . SER A 1 174 ? -9.165 -4.633 12.549 1.00 97.94 174 SER A C 1
ATOM 1376 O O . SER A 1 174 ? -9.440 -4.479 13.737 1.00 97.94 174 SER A O 1
ATOM 1378 N N . LEU A 1 175 ? -9.092 -3.631 11.682 1.00 97.88 175 LEU A N 1
ATOM 1379 C CA . LEU A 1 175 ? -9.444 -2.239 11.932 1.00 97.88 175 LEU A CA 1
ATOM 1380 C C . LEU A 1 175 ? -10.749 -1.905 11.202 1.00 97.88 175 LEU A C 1
ATOM 1382 O O . LEU A 1 175 ? -10.841 -2.043 9.981 1.00 97.88 175 LEU A O 1
ATOM 1386 N N . ASP A 1 176 ? -11.748 -1.426 11.938 1.00 97.38 176 ASP A N 1
ATOM 1387 C CA . ASP A 1 176 ? -12.957 -0.835 11.362 1.00 97.38 176 ASP A CA 1
ATOM 1388 C C . ASP A 1 176 ? -12.677 0.621 10.924 1.00 97.38 176 ASP A C 1
ATOM 1390 O O . ASP A 1 176 ? -12.409 1.479 11.777 1.00 97.38 176 ASP A O 1
ATOM 1394 N N . PRO A 1 177 ? -12.772 0.948 9.619 1.00 95.19 177 PRO A N 1
ATOM 1395 C CA . PRO A 1 177 ? -12.482 2.286 9.106 1.00 95.19 177 PRO A CA 1
ATOM 1396 C C . PRO A 1 177 ? -13.349 3.397 9.703 1.00 95.19 177 PRO A C 1
ATOM 1398 O O . PRO A 1 177 ? -12.890 4.543 9.782 1.00 95.19 177 PRO A O 1
ATOM 1401 N N . LYS A 1 178 ? -14.584 3.076 10.113 1.00 94.00 178 LYS A N 1
ATOM 1402 C CA . LYS A 1 178 ? -15.571 4.030 10.629 1.00 94.00 178 LYS A CA 1
ATOM 1403 C C . LYS A 1 178 ? -15.459 4.176 12.139 1.00 94.00 178 LYS A C 1
ATOM 1405 O O . LYS A 1 178 ? -15.364 5.292 12.639 1.00 94.00 178 LYS A O 1
ATOM 1410 N N . THR A 1 179 ? -15.485 3.064 12.871 1.00 96.69 179 THR A N 1
ATOM 1411 C CA . THR A 1 179 ? -15.503 3.103 14.345 1.00 96.69 179 THR A CA 1
ATOM 1412 C C . THR A 1 179 ? -14.115 3.212 14.964 1.00 96.69 179 THR A C 1
ATOM 1414 O O . THR A 1 179 ? -14.014 3.475 16.166 1.00 96.69 179 THR A O 1
ATOM 1417 N N . LYS A 1 180 ? -13.064 3.003 14.156 1.00 96.94 180 LYS A N 1
ATOM 1418 C CA . LYS A 1 180 ? -11.653 2.931 14.564 1.00 96.94 180 LYS A CA 1
ATOM 1419 C C . LYS A 1 180 ? -11.357 1.813 15.564 1.00 96.94 180 LYS A C 1
ATOM 1421 O O . LYS A 1 180 ? -10.277 1.791 16.143 1.00 96.94 180 LYS A O 1
ATOM 1426 N N . LYS A 1 181 ? -12.309 0.898 15.770 1.00 98.00 181 LYS A N 1
ATOM 1427 C CA . LYS A 1 181 ? -12.153 -0.258 16.647 1.00 98.00 181 LYS A CA 1
ATOM 1428 C C . LYS A 1 181 ? -11.169 -1.239 16.023 1.00 98.00 181 LYS A C 1
ATOM 1430 O O . LYS A 1 181 ? -11.305 -1.580 14.844 1.00 98.00 181 LYS A O 1
ATOM 1435 N N . VAL A 1 182 ? -10.242 -1.719 16.836 1.00 98.00 182 VAL A N 1
ATOM 1436 C CA . VAL A 1 182 ? -9.337 -2.813 16.513 1.00 98.00 182 VAL A CA 1
ATOM 1437 C C . VAL A 1 182 ? -9.856 -4.091 17.167 1.00 98.00 182 VAL A C 1
ATOM 1439 O O . VAL A 1 182 ? -10.466 -4.083 18.236 1.00 98.00 182 VAL A O 1
ATOM 1442 N N . THR A 1 183 ? -9.688 -5.226 16.506 1.00 97.50 183 THR A N 1
ATOM 1443 C CA . THR A 1 183 ? -10.017 -6.537 17.076 1.00 97.50 183 THR A CA 1
ATOM 1444 C C . THR A 1 183 ? -8.943 -7.526 16.675 1.00 97.50 183 THR A C 1
ATOM 1446 O O . THR A 1 183 ? -8.659 -7.675 15.488 1.00 97.50 183 THR A O 1
ATOM 1449 N N . THR A 1 184 ? -8.338 -8.185 17.659 1.00 96.06 184 THR A N 1
ATOM 1450 C CA . THR A 1 184 ? -7.374 -9.258 17.419 1.00 96.06 184 THR A CA 1
ATOM 1451 C C . THR A 1 184 ? -8.075 -10.441 16.768 1.00 96.06 184 THR A C 1
ATOM 1453 O O . THR A 1 184 ? -9.092 -10.916 17.268 1.00 96.06 184 THR A O 1
ATOM 1456 N N . ILE A 1 185 ? -7.529 -10.900 15.646 1.00 95.25 185 ILE A N 1
ATOM 1457 C CA . ILE A 1 185 ? -7.984 -12.100 14.941 1.00 95.25 185 ILE A CA 1
ATOM 1458 C C . ILE A 1 185 ? -7.103 -13.277 15.355 1.00 95.25 185 ILE A C 1
ATOM 1460 O O . ILE A 1 185 ? -7.615 -14.331 15.719 1.00 95.25 185 ILE A O 1
ATOM 1464 N N . VAL A 1 186 ? -5.781 -13.085 15.317 1.00 93.00 186 VAL A N 1
ATOM 1465 C CA . VAL A 1 186 ? -4.784 -14.091 15.705 1.00 93.00 186 VAL A CA 1
ATOM 1466 C C . VAL A 1 186 ? -3.601 -13.394 16.367 1.00 93.00 186 VAL A C 1
ATOM 1468 O O . VAL A 1 186 ? -3.067 -12.443 15.813 1.00 93.00 186 VAL A O 1
ATOM 1471 N N . ASP A 1 187 ? -3.152 -13.879 17.517 1.00 91.00 187 ASP A N 1
ATOM 1472 C CA . ASP A 1 187 ? -1.945 -13.410 18.223 1.00 91.00 187 ASP A CA 1
ATOM 1473 C C . ASP A 1 187 ? -1.049 -14.563 18.715 1.00 91.00 187 ASP A C 1
ATOM 1475 O O . ASP A 1 187 ? -0.046 -14.362 19.404 1.00 91.00 187 ASP A O 1
ATOM 1479 N N . ASN A 1 188 ? -1.405 -15.795 18.352 1.00 84.75 188 ASN A N 1
ATOM 1480 C CA . ASN A 1 188 ? -0.717 -17.001 18.773 1.00 84.75 188 ASN A CA 1
ATOM 1481 C C . ASN A 1 188 ? -0.769 -18.083 17.687 1.00 84.75 188 ASN A C 1
ATOM 1483 O O . ASN A 1 188 ? -1.634 -18.080 16.811 1.00 84.75 188 ASN A O 1
ATOM 1487 N N . PHE A 1 189 ? 0.159 -19.030 17.776 1.00 77.25 189 PHE A N 1
ATOM 1488 C CA . PHE A 1 189 ? 0.219 -20.222 16.941 1.00 77.25 189 PHE A CA 1
ATOM 1489 C C . PHE A 1 189 ? 0.321 -21.450 17.850 1.00 77.25 189 PHE A C 1
ATOM 1491 O O . PHE A 1 189 ? 1.304 -21.613 18.573 1.00 77.25 189 PHE A O 1
ATOM 1498 N N . PHE A 1 190 ? -0.719 -22.289 17.868 1.00 78.00 190 PHE A N 1
ATOM 1499 C CA . PHE A 1 190 ? -0.853 -23.418 18.806 1.00 78.00 190 PHE A CA 1
ATOM 1500 C C . PHE A 1 190 ? -0.680 -23.022 20.286 1.00 78.00 190 PHE A C 1
ATOM 1502 O O . PHE A 1 190 ? -0.004 -23.711 21.050 1.00 78.00 190 PHE A O 1
ATOM 1509 N N . GLY A 1 191 ? -1.242 -21.880 20.698 1.00 72.56 191 GLY A N 1
ATOM 1510 C CA . GLY A 1 191 ? -1.126 -21.381 22.075 1.00 72.56 191 GLY A CA 1
ATOM 1511 C C . GLY A 1 191 ? 0.250 -20.806 22.429 1.00 72.56 191 GLY A C 1
ATOM 1512 O O . GLY A 1 191 ? 0.440 -20.316 23.541 1.00 72.56 191 G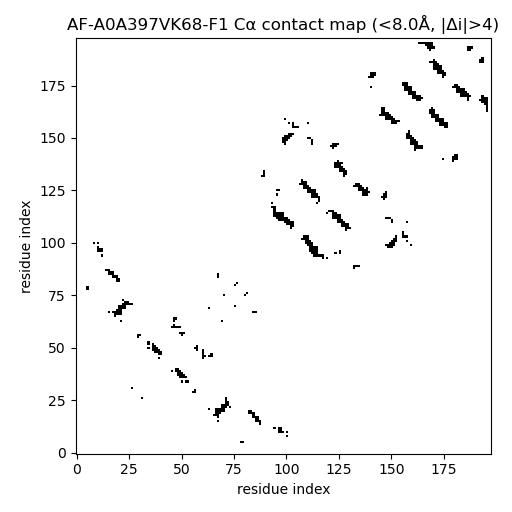LY A O 1
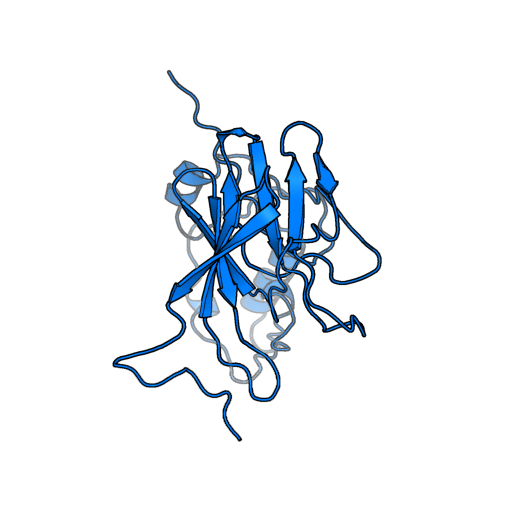ATOM 1513 N N . LYS A 1 192 ? 1.209 -20.814 21.495 1.00 71.12 192 LYS A N 1
ATOM 1514 C CA . LYS A 1 192 ? 2.453 -20.057 21.629 1.00 71.12 192 LYS A CA 1
ATOM 1515 C C . LYS A 1 192 ? 2.233 -18.664 21.069 1.00 71.1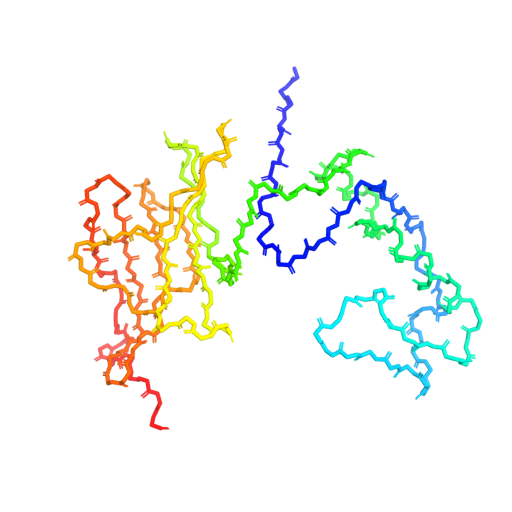2 192 LYS A C 1
ATOM 1517 O O . LYS A 1 192 ? 2.028 -18.498 19.868 1.00 71.12 192 LYS A O 1
ATOM 1522 N N . PHE A 1 193 ? 2.278 -17.670 21.944 1.00 69.69 193 PHE A N 1
ATOM 1523 C CA . PHE A 1 193 ? 2.309 -16.280 21.516 1.00 69.69 193 PHE A CA 1
ATOM 1524 C C . PHE A 1 193 ? 3.550 -16.046 20.668 1.00 69.69 193 PHE A C 1
ATOM 1526 O O . PHE A 1 193 ? 4.633 -16.553 20.984 1.00 69.69 193 PHE A O 1
ATOM 1533 N N . VAL A 1 194 ? 3.384 -15.285 19.588 1.00 65.00 194 VAL A N 1
ATOM 1534 C CA . VAL A 1 194 ? 4.525 -14.802 18.816 1.00 65.00 194 VAL A CA 1
ATOM 1535 C C . VAL A 1 194 ? 5.363 -13.988 19.797 1.00 65.00 194 VAL A C 1
ATOM 1537 O O . VAL A 1 194 ? 4.883 -13.004 20.336 1.00 65.00 194 VAL A O 1
ATOM 1540 N N . GLN A 1 195 ? 6.574 -14.420 20.124 1.00 59.03 195 GLN A N 1
ATOM 1541 C CA . GLN A 1 195 ? 7.505 -13.569 20.855 1.00 59.03 195 GLN A CA 1
ATOM 1542 C C . GLN A 1 195 ? 8.474 -13.002 19.826 1.00 59.03 195 GLN A C 1
ATOM 1544 O O . GLN A 1 195 ? 8.999 -13.778 19.022 1.00 59.03 195 GLN A O 1
ATOM 1549 N N . PRO A 1 196 ? 8.690 -11.679 19.781 1.00 54.75 196 PRO A N 1
ATOM 1550 C CA . PRO A 1 196 ? 9.773 -11.137 18.974 1.00 54.75 196 PRO A CA 1
ATOM 1551 C C . PRO A 1 196 ? 11.089 -11.770 19.450 1.00 54.75 196 PRO A C 1
ATOM 1553 O O . PRO A 1 196 ? 11.300 -11.964 20.649 1.00 54.75 196 PRO A O 1
ATOM 1556 N N . GLY A 1 197 ? 11.923 -12.185 18.494 1.00 51.72 197 GLY A N 1
ATOM 1557 C CA . GLY A 1 197 ? 13.210 -12.813 18.785 1.00 51.72 197 GLY A CA 1
ATOM 1558 C C . GLY A 1 197 ? 14.052 -11.922 19.698 1.00 51.72 197 GLY A C 1
ATOM 1559 O O . GLY A 1 197 ? 14.076 -10.707 19.511 1.00 51.72 197 GLY A O 1
ATOM 1560 N N . LYS A 1 198 ? 14.688 -12.540 20.699 1.00 39.50 198 LYS A N 1
ATOM 1561 C CA . LYS A 1 198 ? 15.739 -11.902 21.498 1.00 39.50 198 LYS A CA 1
ATOM 1562 C C . LYS A 1 198 ? 16.913 -11.491 20.620 1.00 39.50 198 LYS A C 1
ATOM 1564 O O . LYS A 1 198 ? 17.227 -12.269 19.691 1.00 39.50 198 LYS A O 1
#

Foldseek 3Di:
DDDDDDDDPDQDPDDDDDDFADEPVAPPVVNVDQDPPWDDDPPDDQLRIDDPPDPVVRVVSPVCVRHDHYHRDPCVCVVQPRGHDDDDLDDDPFQQADAAWEQQPVQQKTWGWGDCPGVPPAIAIKMARPVVSDIRTRLDAPDDQHQWHHWYDDPSWIWTWGCADDQQHIFIWTARPPNSYIGTPGQADPPHGHGPDD

Solvent-accessible surface area (backbone atoms only — not comparable to full-atom values): 11970 Å² total; per-residue (Å²): 134,87,81,78,83,71,82,79,86,74,73,66,89,71,93,72,75,92,39,62,67,45,76,40,90,63,82,56,73,71,71,77,55,79,59,98,59,61,47,63,64,91,90,52,60,79,49,64,48,42,43,84,90,37,70,69,54,34,55,49,31,59,57,43,66,69,42,79,40,85,37,79,50,78,72,52,39,78,65,57,46,93,80,51,81,74,76,84,69,76,86,68,100,54,59,64,61,55,42,19,69,18,63,36,76,94,73,43,27,37,32,30,10,19,44,52,90,73,77,42,92,58,48,37,42,28,34,33,31,74,87,76,52,48,70,50,71,60,62,75,51,76,51,91,70,46,44,47,40,50,35,37,56,54,96,83,22,40,34,34,38,25,63,29,56,85,85,38,32,30,33,34,32,37,35,33,82,84,80,26,45,60,44,81,75,41,52,55,58,95,85,41,59,40,64,52,82,130

Mean predicted aligned error: 10.16 Å

Sequence (198 aa):
MKFYCISFVLILNLYLVNASPIQIKNVPPYLSVLGSNFTRPILEPFASTQVDDNTDASHFIKKLKSENFLVYNHKFYDIIGRNPKIEVIASADYAFAHEGGAYIAKFNEVFFSSNRIDNNTKIQISKINLETNEVSFNITPKEPILFANGMYSYDGKVIICVQGQGNIGGSIVSLDPKTKKVTTIVDNFFGKFVQPGK

InterPro domains:
  IPR011042 Six-bladed beta-propeller, TolB-like [G3DSA:2.120.10.30] (69-196)
  IPR052988 Oryzine biosynthesis lactonohydrolase [PTHR47064] (48-192)

Organism: NCBI:txid44941

Secondary structure (DSSP, 8-state):
-------------------PPEE-SS--GGGSS--TTEE--TTS-GGG-EESS-HHHHHHHHHHTT-S-EESSGGGHHHH-SS---------SS----EEEEEEGGGTEEEEE--STTS-SSPPEEEEETTT--EE-----SS---SEEEEEEETTEEEEEE--BTTBPPEEEEE-TTT--EEEEE-EETTEE-PPP-

Nearest PDB structures (foldseek):
  5e6s-assembly2_C  TM=6.681E-01  e=1.062E+00  Homo sapiens
  6fg9-assembly1_A  TM=5.799E-01  e=8.374E-01  Mus musculus
  5e6r-assembly1_A  TM=7.349E-01  e=2.170E+00  Homo sapiens
  8um0-assembly1_A  TM=4.120E-01  e=4.177E+00  Clostridium perfringens ATCC 13124
  8ule-assembly1_A  TM=4.167E-01  e=5.299E+00  Clostridium perfringens ATCC 13124

pLDDT: mean 78.48, std 18.78, range [20.67, 98.0]

Radius of gyration: 20.91 Å; Cα contacts (8 Å, |Δi|>4): 359; chains: 1; bounding box: 51×39×53 Å